Protein AF-A0A239LBQ3-F1 (afdb_monomer_lite)

Foldseek 3Di:
DDPPQDLVQVVVLVVVVVVQPPPSCVSQVHDPVQWDWDDQVVLVVDPVSVVQQWRTKIKHAQDDGSRAFGIWMWTAGPLRKIKIKGKHQALPLVVVLVVQVSCCVVFNNFDDDPVAADEVVPSVVSNCQSVVHDDPPHHWHKGKGDDLVNQKIWMWTADPVVGRMTMIMIMGRPDRPPPPPDPDDCCVLWPDDPQVQLVDDFPDKDFDDDPNHTQKIWTKGAAPAARVNHHGIDIDIGRDDDSDDDPPPPDDDD

pLDDT: mean 79.52, std 14.88, range [26.06, 95.81]

Radius of gyration: 24.07 Å; chains: 1; bounding box: 69×42×54 Å

Structure (mmCIF, N/CA/C/O backbone):
data_AF-A0A239LBQ3-F1
#
_entry.id   AF-A0A239LBQ3-F1
#
loop_
_atom_site.group_PDB
_atom_site.id
_atom_site.type_symbol
_atom_site.label_atom_id
_atom_site.label_alt_id
_atom_site.label_comp_id
_atom_site.label_asym_id
_atom_site.label_entity_id
_atom_site.label_seq_id
_atom_site.pdbx_PDB_ins_code
_atom_site.Cartn_x
_atom_site.Cartn_y
_atom_site.Cartn_z
_atom_site.occupancy
_atom_site.B_iso_or_equiv
_atom_site.auth_seq_id
_atom_site.auth_comp_id
_atom_site.auth_asym_id
_atom_site.auth_atom_id
_atom_site.pdbx_PDB_model_num
ATOM 1 N N . MET A 1 1 ? -31.100 -5.087 16.509 1.00 29.98 1 MET A N 1
ATOM 2 C CA . MET A 1 1 ? -30.833 -3.674 16.171 1.00 29.98 1 MET A CA 1
ATOM 3 C C . MET A 1 1 ? -29.357 -3.562 15.831 1.00 29.98 1 MET A C 1
ATOM 5 O O . MET A 1 1 ? -28.537 -3.618 16.734 1.00 29.98 1 MET A O 1
ATOM 9 N N . LEU A 1 2 ? -29.013 -3.540 14.543 1.00 28.17 2 LEU A N 1
ATOM 10 C CA . LEU A 1 2 ? -27.635 -3.355 14.084 1.00 28.17 2 LEU A CA 1
ATOM 11 C C . LEU A 1 2 ? -27.451 -1.859 13.848 1.00 28.17 2 LEU A C 1
ATOM 13 O O . LEU A 1 2 ? -28.105 -1.293 12.975 1.00 28.17 2 LEU A O 1
ATOM 17 N N . SER A 1 3 ? -26.635 -1.212 14.677 1.00 27.03 3 SER A N 1
ATOM 18 C CA . SER A 1 3 ? -26.260 0.182 14.473 1.00 27.03 3 SER A CA 1
ATOM 19 C C . SER A 1 3 ? -25.558 0.302 13.121 1.00 27.03 3 SER A C 1
ATOM 21 O O . SER A 1 3 ? -24.569 -0.374 12.839 1.00 27.03 3 SER A O 1
ATOM 23 N N . SER A 1 4 ? -26.097 1.147 12.247 1.00 30.47 4 SER A N 1
ATOM 24 C CA . SER A 1 4 ? -25.445 1.531 11.004 1.00 30.47 4 SER A CA 1
ATOM 25 C C . SER A 1 4 ? -24.186 2.325 11.350 1.00 30.47 4 SER A C 1
ATOM 27 O O . SER A 1 4 ? -24.247 3.536 11.560 1.00 30.47 4 SER A O 1
ATOM 29 N N . ILE A 1 5 ? -23.044 1.646 11.458 1.00 39.47 5 ILE A N 1
ATOM 30 C CA . ILE A 1 5 ? -21.743 2.311 11.542 1.00 39.47 5 ILE A CA 1
ATOM 31 C C . ILE A 1 5 ? -21.584 3.100 10.238 1.00 39.47 5 ILE A C 1
ATOM 33 O O . ILE A 1 5 ? -21.514 2.519 9.153 1.00 39.47 5 ILE A O 1
ATOM 37 N N . SER A 1 6 ? -21.630 4.429 10.344 1.00 44.84 6 SER A N 1
ATOM 38 C CA . SER A 1 6 ? -21.530 5.338 9.207 1.00 44.84 6 SER A CA 1
ATOM 39 C C . SER A 1 6 ? -20.128 5.245 8.614 1.00 44.84 6 SER A C 1
ATOM 41 O O . SER A 1 6 ? -19.164 5.715 9.203 1.00 44.84 6 SER A O 1
ATOM 43 N N . THR A 1 7 ? -20.002 4.640 7.437 1.00 52.50 7 THR A N 1
ATOM 44 C CA . THR A 1 7 ? -18.769 4.651 6.632 1.00 52.50 7 THR A CA 1
ATOM 45 C C . THR A 1 7 ? -18.559 5.983 5.910 1.00 52.50 7 THR A C 1
ATOM 47 O O . THR A 1 7 ? -17.598 6.128 5.163 1.00 52.50 7 THR A O 1
ATOM 50 N N . ALA A 1 8 ? -19.453 6.961 6.097 1.00 57.94 8 ALA A N 1
ATOM 51 C CA . ALA A 1 8 ? -19.383 8.257 5.430 1.00 57.94 8 ALA A CA 1
ATOM 52 C C . ALA A 1 8 ? -18.010 8.946 5.554 1.00 57.94 8 ALA A C 1
ATOM 54 O O . ALA A 1 8 ? -17.524 9.418 4.531 1.00 57.94 8 ALA A O 1
ATOM 55 N N . PRO A 1 9 ? -17.315 8.945 6.712 1.00 67.50 9 PRO A N 1
ATOM 56 C CA . PRO A 1 9 ? -16.105 9.744 6.831 1.00 67.50 9 PRO A CA 1
ATOM 57 C C . PRO A 1 9 ? -14.874 9.151 6.126 1.00 67.50 9 PRO A C 1
ATOM 59 O O . PRO A 1 9 ? -13.998 9.927 5.755 1.00 67.50 9 PRO A O 1
ATOM 62 N N . ILE A 1 10 ? -14.793 7.830 5.864 1.00 70.75 10 ILE A N 1
ATOM 63 C CA . ILE A 1 10 ? -13.669 7.305 5.050 1.00 70.75 10 ILE A CA 1
ATOM 64 C C . ILE A 1 10 ? -13.867 7.686 3.589 1.00 70.75 10 ILE A C 1
ATOM 66 O O . ILE A 1 10 ? -12.910 8.009 2.896 1.00 70.75 10 ILE A O 1
ATOM 70 N N . PHE A 1 11 ? -15.116 7.697 3.130 1.00 72.31 11 PHE A N 1
ATOM 71 C CA . PHE A 1 11 ? -15.431 8.091 1.766 1.00 72.31 11 PHE A CA 1
ATOM 72 C C . PHE A 1 11 ? -15.287 9.594 1.570 1.00 72.31 11 PHE A C 1
ATOM 74 O O . PHE A 1 11 ? -14.724 9.995 0.566 1.00 72.31 11 PHE A O 1
ATOM 81 N N . THR A 1 12 ? -15.647 10.411 2.562 1.00 72.12 12 THR A N 1
ATOM 82 C CA . THR A 1 12 ? -15.320 11.842 2.549 1.00 72.12 12 THR A CA 1
ATOM 83 C C . THR A 1 12 ? -13.811 12.072 2.471 1.00 72.12 12 THR A C 1
ATOM 85 O O . THR A 1 12 ? -13.370 12.900 1.683 1.00 72.12 12 THR A O 1
ATOM 88 N N . LEU A 1 13 ? -13.003 11.315 3.225 1.00 74.00 13 LEU A N 1
ATOM 89 C CA . LEU A 1 13 ? -11.546 11.389 3.101 1.00 74.00 13 LEU A CA 1
ATOM 90 C C . LEU A 1 13 ? -11.094 11.020 1.681 1.00 74.00 13 LEU A C 1
ATOM 92 O O . LEU A 1 13 ? -10.342 11.766 1.067 1.00 74.00 13 LEU A O 1
ATOM 96 N N . ILE A 1 14 ? -11.567 9.891 1.152 1.00 75.62 14 ILE A N 1
ATOM 97 C CA . ILE A 1 14 ? -11.237 9.420 -0.199 1.00 75.62 14 ILE A CA 1
ATOM 98 C C . ILE A 1 14 ? -11.595 10.472 -1.255 1.00 75.62 14 ILE A C 1
ATOM 100 O O . ILE A 1 14 ? -10.759 10.784 -2.102 1.00 75.62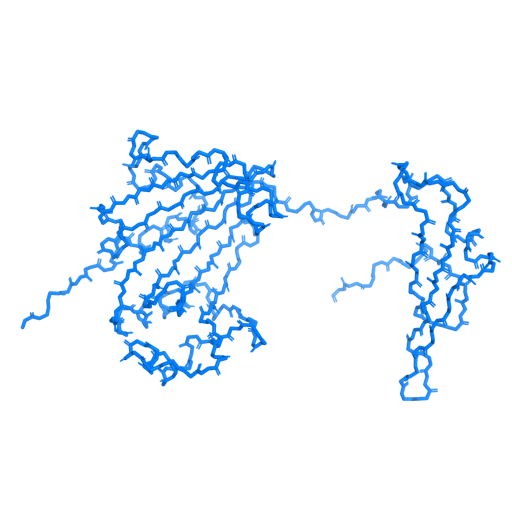 14 ILE A O 1
ATOM 104 N N . ASP A 1 15 ? -12.795 11.045 -1.169 1.00 75.88 15 ASP A N 1
ATOM 105 C CA . ASP A 1 15 ? -13.279 12.069 -2.088 1.00 75.88 15 ASP A CA 1
ATOM 106 C C . ASP A 1 15 ? -12.381 13.307 -2.032 1.00 75.88 15 ASP A C 1
ATOM 108 O O . ASP A 1 15 ? -11.993 13.823 -3.075 1.00 75.88 15 ASP A O 1
ATOM 112 N N . ILE A 1 16 ? -11.974 13.765 -0.845 1.00 69.19 16 ILE A N 1
ATOM 113 C CA . ILE A 1 16 ? -11.111 14.948 -0.726 1.00 69.19 16 ILE A CA 1
ATOM 114 C C . ILE A 1 16 ? -9.694 14.671 -1.256 1.00 69.19 16 ILE A C 1
ATOM 116 O O . ILE A 1 16 ? -9.133 15.500 -1.977 1.00 69.19 16 ILE A O 1
ATOM 120 N N . VAL A 1 17 ? -9.128 13.496 -0.969 1.00 74.81 17 VAL A N 1
ATOM 121 C CA . VAL A 1 17 ? -7.790 13.115 -1.456 1.00 74.81 17 VAL A CA 1
ATOM 122 C C . VAL A 1 17 ? -7.778 12.981 -2.980 1.00 74.81 17 VAL A C 1
ATOM 124 O O . VAL A 1 17 ? -6.837 13.436 -3.629 1.00 74.81 17 VAL A O 1
ATOM 127 N N . LYS A 1 18 ? -8.858 12.450 -3.568 1.00 74.38 18 LYS A N 1
ATOM 128 C CA . LYS A 1 18 ? -9.050 12.336 -5.024 1.00 74.38 18 LYS A CA 1
ATOM 129 C C . LYS A 1 18 ? -9.033 13.687 -5.752 1.00 74.38 18 LYS A C 1
ATOM 131 O O . LYS A 1 18 ? -8.797 13.704 -6.955 1.00 74.38 18 LYS A O 1
ATOM 136 N N . HIS A 1 19 ? -9.233 14.804 -5.050 1.00 75.50 19 HIS A N 1
ATOM 137 C CA . HIS A 1 19 ? -9.160 16.159 -5.614 1.00 75.50 19 HIS A CA 1
ATOM 138 C C . HIS A 1 19 ? -7.822 16.874 -5.345 1.00 75.50 19 HIS A C 1
ATOM 140 O O . HIS A 1 19 ? -7.710 18.076 -5.569 1.00 75.50 19 HIS A O 1
ATOM 146 N N . GLY A 1 20 ? -6.793 16.159 -4.883 1.00 68.50 20 GLY A N 1
ATOM 147 C CA . GLY A 1 20 ? -5.414 16.669 -4.839 1.00 68.50 20 GLY A CA 1
ATOM 148 C C . GLY A 1 20 ? -4.983 17.228 -3.503 1.00 68.50 20 GLY A C 1
ATOM 149 O O . GLY A 1 20 ? -3.844 17.666 -3.368 1.00 68.50 20 GLY A O 1
ATOM 150 N N . ASN A 1 21 ? -5.846 17.162 -2.491 1.00 75.06 21 ASN A N 1
ATOM 151 C CA . ASN A 1 21 ? -5.422 17.472 -1.141 1.00 75.06 21 ASN A CA 1
ATOM 152 C C . ASN A 1 21 ? -4.689 16.267 -0.537 1.00 75.06 21 ASN A C 1
ATOM 154 O O . ASN A 1 21 ? -5.299 15.296 -0.091 1.00 75.06 21 ASN A O 1
ATOM 158 N N . THR A 1 22 ? -3.361 16.335 -0.547 1.00 79.56 22 THR A N 1
ATOM 159 C CA . THR A 1 22 ? -2.481 15.276 -0.041 1.00 79.56 22 THR A CA 1
ATOM 160 C C . THR A 1 22 ? -2.137 15.423 1.443 1.00 79.56 22 THR A C 1
ATOM 162 O O . THR A 1 22 ? -1.384 14.605 1.974 1.00 79.56 22 THR A O 1
ATOM 165 N N . ASP A 1 23 ? -2.648 16.451 2.128 1.00 83.38 23 ASP A N 1
ATOM 166 C CA . ASP A 1 23 ? -2.388 16.675 3.551 1.00 83.38 23 ASP A CA 1
ATOM 167 C C . ASP A 1 23 ? -3.380 15.893 4.427 1.00 83.38 23 ASP A C 1
ATOM 169 O O . ASP A 1 23 ? -4.319 16.426 5.024 1.00 83.38 23 ASP A O 1
ATOM 173 N N . ILE A 1 24 ? -3.167 14.576 4.475 1.00 86.19 24 ILE A N 1
ATOM 174 C CA . ILE A 1 24 ? -4.060 13.621 5.144 1.00 86.19 24 ILE A CA 1
ATOM 175 C C . ILE A 1 24 ? -4.249 13.941 6.634 1.00 86.19 24 ILE A C 1
ATOM 177 O O . ILE A 1 24 ? -5.343 13.746 7.159 1.00 86.19 24 ILE A O 1
ATOM 181 N N . LEU A 1 25 ? -3.216 14.434 7.325 1.00 86.50 25 LEU A N 1
ATOM 182 C CA . LEU A 1 25 ? -3.315 14.742 8.757 1.00 86.50 25 LEU A CA 1
ATOM 183 C C . LEU A 1 25 ? -4.254 15.924 9.004 1.00 86.50 25 LEU A C 1
ATOM 185 O O . LEU A 1 25 ? -5.144 15.823 9.849 1.00 86.50 25 LEU A O 1
ATOM 189 N N . THR A 1 26 ? -4.121 16.987 8.209 1.00 84.19 26 THR A N 1
ATOM 190 C CA . THR A 1 26 ? -5.001 18.159 8.279 1.00 84.19 26 THR A CA 1
ATOM 191 C C . THR A 1 26 ? -6.447 17.788 7.950 1.00 84.19 26 THR A C 1
ATOM 193 O O . THR A 1 26 ? -7.362 18.197 8.663 1.00 84.19 26 THR A O 1
ATOM 196 N N . LEU A 1 27 ? -6.673 16.939 6.940 1.00 82.81 27 LEU A N 1
ATOM 197 C CA . LEU A 1 27 ? -8.017 16.451 6.590 1.00 82.81 27 LEU A CA 1
ATOM 198 C C . LEU A 1 27 ? -8.689 15.656 7.710 1.00 82.81 27 LEU A C 1
ATOM 200 O O . LEU A 1 27 ? -9.911 15.678 7.850 1.00 82.81 27 LEU A O 1
ATOM 204 N N . LEU A 1 28 ? -7.893 14.950 8.506 1.00 82.56 28 LEU A N 1
ATOM 205 C CA . LEU A 1 28 ? -8.366 14.183 9.653 1.00 82.56 28 LEU A CA 1
ATOM 206 C C . LEU A 1 28 ? -8.391 15.001 10.950 1.00 82.56 28 LEU A C 1
ATOM 208 O O . LEU A 1 28 ? -8.764 14.455 11.990 1.00 82.56 28 LEU A O 1
ATOM 212 N N . ASN A 1 29 ? -8.015 16.284 10.892 1.00 83.75 29 ASN A N 1
ATOM 213 C CA . ASN A 1 29 ? -7.838 17.159 12.047 1.00 83.75 29 ASN A CA 1
ATOM 214 C C . ASN A 1 29 ? -6.934 16.522 13.121 1.00 83.75 29 ASN A C 1
ATOM 216 O O . ASN A 1 29 ? -7.279 16.482 14.304 1.00 83.75 29 ASN A O 1
ATOM 220 N N . LEU A 1 30 ? -5.808 15.955 12.682 1.00 84.81 30 LEU A N 1
ATOM 221 C CA . LEU A 1 30 ? -4.803 15.334 13.540 1.00 84.81 30 LEU A CA 1
ATOM 222 C C . LEU A 1 30 ? -3.570 16.218 13.629 1.00 84.81 30 LEU A C 1
ATOM 224 O O . LEU A 1 30 ? -3.127 16.779 12.628 1.00 84.81 30 LEU A O 1
ATOM 228 N N . SER A 1 31 ? -2.987 16.286 14.821 1.00 86.56 31 SER A N 1
ATOM 229 C CA . SER A 1 31 ? -1.713 16.963 15.045 1.00 86.56 31 SER A CA 1
ATOM 230 C C . SER A 1 31 ? -0.600 15.961 15.340 1.00 86.56 31 SER A C 1
ATOM 232 O O . SER A 1 31 ? -0.846 14.800 15.654 1.00 86.56 31 SER A O 1
ATOM 234 N N . GLU A 1 32 ? 0.652 16.411 15.286 1.00 85.44 32 GLU A N 1
ATOM 235 C CA . GLU A 1 32 ? 1.816 15.576 15.621 1.00 85.44 32 GLU A CA 1
ATOM 236 C C . GLU A 1 32 ? 1.742 14.996 17.045 1.00 85.44 32 GLU A C 1
ATOM 238 O O . GLU A 1 32 ? 2.175 13.876 17.291 1.00 85.44 32 GLU A O 1
ATOM 243 N N . THR A 1 33 ? 1.106 15.708 17.980 1.00 88.75 33 THR A N 1
ATOM 244 C CA . THR A 1 33 ? 0.950 15.257 19.372 1.00 88.75 33 THR A CA 1
ATOM 245 C C . THR A 1 33 ? -0.049 14.110 19.543 1.00 88.75 33 THR A C 1
ATOM 247 O O . THR A 1 33 ? -0.140 13.542 20.628 1.00 88.75 33 THR A O 1
ATOM 250 N N . ASP A 1 34 ? -0.826 13.771 18.510 1.00 88.06 34 ASP A N 1
ATOM 251 C CA . ASP A 1 34 ? -1.734 12.619 18.536 1.00 88.06 34 ASP A CA 1
ATOM 252 C C . ASP A 1 34 ? -1.014 11.269 18.382 1.00 88.06 34 ASP A C 1
ATOM 254 O O . ASP A 1 34 ? -1.666 10.228 18.516 1.00 88.06 34 ASP A O 1
ATOM 258 N N . PHE A 1 35 ? 0.285 11.275 18.068 1.00 93.88 35 PHE A N 1
ATOM 259 C CA . PHE A 1 35 ? 1.030 10.090 17.660 1.00 93.88 35 PHE A CA 1
ATOM 260 C C . PHE A 1 35 ? 2.097 9.675 18.667 1.00 93.88 35 PHE A C 1
ATOM 262 O O . PHE A 1 35 ? 2.783 10.491 19.280 1.00 93.88 35 PHE A O 1
ATOM 269 N N . PHE A 1 36 ? 2.280 8.365 18.759 1.00 94.25 36 PHE A N 1
ATOM 270 C CA . PHE A 1 36 ? 3.464 7.741 19.316 1.00 94.25 36 PHE A CA 1
ATOM 271 C C . PHE A 1 36 ? 4.512 7.610 18.214 1.00 94.25 36 PHE A C 1
ATOM 273 O O . PHE A 1 36 ? 4.210 7.167 17.105 1.00 94.25 36 PHE A O 1
ATOM 280 N N . HIS A 1 37 ? 5.745 7.999 18.516 1.00 94.50 37 HIS A N 1
ATOM 281 C CA . HIS A 1 37 ? 6.873 7.778 17.622 1.00 94.50 37 HIS A CA 1
ATOM 282 C C . HIS A 1 37 ? 7.475 6.409 17.907 1.00 94.50 37 HIS A C 1
ATOM 284 O O . HIS A 1 37 ? 7.852 6.130 19.045 1.00 94.50 37 HIS A O 1
ATOM 290 N N . VAL A 1 38 ? 7.567 5.578 16.872 1.00 92.69 38 VAL A N 1
ATOM 291 C CA . VAL A 1 38 ? 8.254 4.290 16.967 1.00 92.69 38 VAL A CA 1
ATOM 292 C C . VAL A 1 38 ? 9.760 4.565 17.059 1.00 92.69 38 VAL A C 1
ATOM 294 O O . VAL A 1 38 ? 10.275 5.321 16.225 1.00 92.69 38 VAL A O 1
ATOM 297 N N . PRO A 1 39 ? 10.470 4.004 18.056 1.00 89.06 39 PRO A N 1
ATOM 298 C CA . PRO A 1 39 ? 11.918 4.140 18.166 1.00 89.06 39 PRO A CA 1
ATOM 299 C C . PRO A 1 39 ? 12.625 3.663 16.898 1.00 89.06 39 PRO A C 1
ATOM 301 O O . PRO A 1 39 ? 12.222 2.677 16.279 1.00 89.06 39 PRO A O 1
ATOM 304 N N . PHE A 1 40 ? 13.703 4.344 16.511 1.00 84.69 40 PHE A N 1
ATOM 305 C CA . PHE A 1 40 ? 14.424 4.014 15.281 1.00 84.69 40 PHE A CA 1
ATOM 306 C C . PHE A 1 40 ? 14.975 2.580 15.309 1.00 84.69 40 PHE A C 1
ATOM 308 O O . PHE A 1 40 ? 14.964 1.883 14.299 1.00 84.69 40 PHE A O 1
ATOM 315 N N . GLU A 1 41 ? 15.373 2.100 16.483 1.00 85.06 41 GLU A N 1
ATOM 316 C CA . GLU A 1 41 ? 15.853 0.740 16.710 1.00 85.06 41 GLU A CA 1
ATOM 317 C C . GLU A 1 41 ? 14.793 -0.318 16.370 1.00 85.06 41 GLU A C 1
ATOM 319 O O . GLU A 1 41 ? 15.128 -1.379 15.846 1.00 85.06 41 GLU A O 1
ATOM 324 N N . GLU A 1 42 ? 13.511 -0.036 16.617 1.00 85.19 42 GLU A N 1
ATOM 325 C CA . GLU A 1 42 ? 12.417 -0.939 16.244 1.00 85.19 42 GLU A CA 1
ATOM 326 C C . GLU A 1 42 ? 12.200 -0.972 14.727 1.00 85.19 42 GLU A C 1
ATOM 328 O O . GLU A 1 42 ? 11.930 -2.037 14.172 1.00 85.19 42 GLU A O 1
ATOM 333 N N . ILE A 1 43 ? 12.402 0.158 14.040 1.00 85.56 43 ILE A N 1
ATOM 334 C CA . ILE A 1 43 ? 12.355 0.230 12.571 1.00 85.56 43 ILE A CA 1
ATOM 335 C C . ILE A 1 43 ? 13.467 -0.639 11.968 1.00 85.56 43 ILE A C 1
ATOM 337 O O . ILE A 1 43 ? 13.212 -1.405 11.038 1.00 85.56 43 ILE A O 1
ATOM 341 N N . LEU A 1 44 ? 14.678 -0.589 12.535 1.00 80.56 44 LEU A N 1
ATOM 342 C CA . LEU A 1 44 ? 15.819 -1.395 12.081 1.00 80.56 44 LEU A CA 1
ATOM 343 C C . LEU A 1 44 ? 15.592 -2.910 12.212 1.00 80.56 44 LEU A C 1
ATOM 345 O O . LEU A 1 44 ? 16.197 -3.685 11.471 1.00 80.56 44 LEU A O 1
ATOM 349 N N . ASN A 1 45 ? 14.701 -3.341 13.110 1.00 85.94 45 ASN A N 1
ATOM 350 C CA . ASN A 1 45 ? 14.352 -4.754 13.278 1.00 85.94 45 ASN A CA 1
ATOM 351 C C . ASN A 1 45 ? 13.396 -5.277 12.188 1.00 85.94 45 ASN A C 1
ATOM 353 O O . ASN A 1 45 ? 13.205 -6.488 12.064 1.00 85.94 45 ASN A O 1
ATOM 357 N N . SER A 1 46 ? 12.804 -4.393 11.380 1.00 84.69 46 SER A N 1
ATOM 358 C CA . SER A 1 46 ? 11.936 -4.750 10.257 1.00 84.69 46 SER A CA 1
ATOM 359 C C . SER A 1 46 ? 12.734 -4.734 8.952 1.00 84.69 46 SER A C 1
ATOM 361 O O . SER A 1 46 ? 12.909 -3.695 8.317 1.00 84.69 46 SER A O 1
ATOM 363 N N . SER A 1 47 ? 13.198 -5.909 8.510 1.00 80.00 47 SER A N 1
ATOM 364 C CA . SER A 1 47 ? 13.968 -6.047 7.260 1.00 80.00 47 SER A CA 1
ATOM 365 C C . SER A 1 47 ? 13.236 -5.470 6.045 1.00 80.00 47 SER A C 1
ATOM 367 O O . SER A 1 47 ? 13.862 -4.866 5.175 1.00 80.00 47 SER A O 1
ATOM 369 N N . ASN A 1 48 ? 11.905 -5.596 6.016 1.00 83.31 48 ASN A N 1
ATOM 370 C CA . ASN A 1 48 ? 11.067 -4.977 4.998 1.00 83.31 48 ASN A CA 1
ATOM 371 C C . ASN A 1 48 ? 11.152 -3.449 5.065 1.00 83.31 48 ASN A C 1
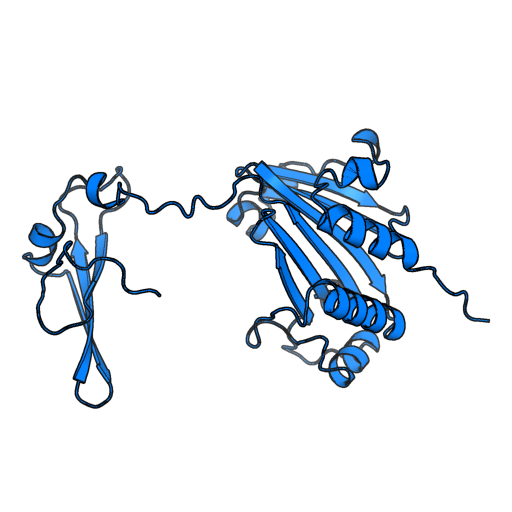ATOM 373 O O . ASN A 1 48 ? 11.469 -2.828 4.055 1.00 83.31 48 ASN A O 1
ATOM 377 N N . ASP A 1 49 ? 10.909 -2.839 6.227 1.00 86.44 49 ASP A N 1
ATOM 378 C CA . ASP A 1 49 ? 10.904 -1.376 6.356 1.00 86.44 49 ASP A CA 1
ATOM 379 C C . ASP A 1 49 ? 12.271 -0.766 6.029 1.00 86.44 49 ASP A C 1
ATOM 381 O O . ASP A 1 49 ? 12.335 0.216 5.288 1.00 86.44 49 ASP A O 1
ATOM 385 N N . VAL A 1 50 ? 13.359 -1.411 6.463 1.00 80.62 50 VAL A N 1
ATOM 386 C CA . VAL A 1 50 ? 14.728 -1.028 6.087 1.00 80.62 50 VAL A CA 1
ATOM 387 C C . VAL A 1 50 ? 14.926 -1.118 4.574 1.00 80.62 50 VAL A C 1
ATOM 389 O O . VAL A 1 50 ? 15.387 -0.161 3.956 1.00 80.62 50 VAL A O 1
ATOM 392 N N . SER A 1 51 ? 14.538 -2.234 3.947 1.00 81.19 51 SER A N 1
ATOM 393 C CA . SE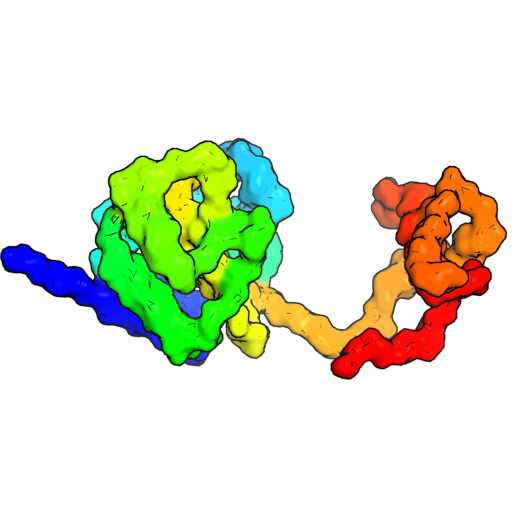R A 1 51 ? 14.703 -2.421 2.496 1.00 81.19 51 SER A CA 1
ATOM 394 C C . SER A 1 51 ? 13.901 -1.421 1.658 1.00 81.19 51 SER A C 1
ATOM 396 O O . SER A 1 51 ? 14.301 -1.092 0.542 1.00 81.19 51 SER A O 1
ATOM 398 N N . PHE A 1 52 ? 12.787 -0.917 2.196 1.00 84.06 52 PHE A N 1
ATOM 399 C CA . PHE A 1 52 ? 11.964 0.095 1.544 1.00 84.06 52 PHE A CA 1
ATOM 400 C C . PHE A 1 52 ? 12.397 1.532 1.865 1.00 84.06 52 PHE A C 1
ATOM 402 O O . PHE A 1 52 ? 11.812 2.453 1.299 1.00 84.06 52 PHE A O 1
ATOM 409 N N . GLY A 1 53 ? 13.413 1.740 2.713 1.00 85.94 53 GLY A N 1
ATOM 410 C CA . GLY A 1 53 ? 13.922 3.069 3.070 1.00 85.94 53 GLY A CA 1
ATOM 411 C C . GLY A 1 53 ? 12.990 3.852 3.996 1.00 85.94 53 GLY A C 1
ATOM 412 O O . GLY A 1 53 ? 12.864 5.069 3.859 1.00 85.94 53 GLY A O 1
ATOM 413 N N . VAL A 1 54 ? 12.275 3.160 4.890 1.00 90.12 54 VAL A N 1
ATOM 414 C CA . VAL A 1 54 ? 11.466 3.799 5.937 1.00 90.12 54 VAL A CA 1
ATOM 415 C C . VAL A 1 54 ? 12.399 4.379 6.998 1.00 90.12 54 VAL A C 1
ATOM 417 O O . VAL A 1 54 ? 13.193 3.652 7.588 1.00 90.12 54 VAL A O 1
ATOM 420 N N . ASN A 1 55 ? 12.268 5.674 7.280 1.00 90.12 55 ASN A N 1
ATOM 421 C CA . ASN A 1 55 ? 13.112 6.380 8.252 1.00 90.12 55 ASN A CA 1
ATOM 422 C C . ASN A 1 55 ? 12.348 6.893 9.481 1.00 90.12 55 ASN A C 1
ATOM 424 O O . ASN A 1 55 ? 12.956 7.211 10.502 1.00 90.12 55 ASN A O 1
ATOM 428 N N . GLN A 1 56 ? 11.016 6.951 9.416 1.00 94.25 56 GLN A N 1
ATOM 429 C CA . GLN A 1 56 ? 10.173 7.350 10.536 1.00 94.25 56 GLN A CA 1
ATOM 430 C C . GLN A 1 56 ? 8.838 6.610 10.479 1.00 94.25 56 GLN A C 1
ATOM 432 O O . GLN A 1 56 ? 8.171 6.597 9.443 1.00 94.25 56 GLN A O 1
ATOM 437 N N . ILE A 1 57 ? 8.410 6.059 11.615 1.00 95.06 57 ILE A N 1
ATOM 438 C CA . ILE A 1 57 ? 7.073 5.487 11.793 1.00 95.06 57 ILE A CA 1
ATOM 439 C C . ILE A 1 57 ? 6.389 6.192 12.965 1.00 95.06 57 ILE A C 1
ATOM 441 O O . ILE A 1 57 ? 6.983 6.420 14.021 1.00 95.06 57 ILE A O 1
ATOM 445 N N . ARG A 1 58 ? 5.132 6.575 12.752 1.00 95.25 58 ARG A N 1
ATOM 446 C CA . ARG A 1 58 ? 4.267 7.201 13.750 1.00 95.25 58 ARG A CA 1
ATOM 447 C C . ARG A 1 58 ? 2.970 6.430 13.847 1.00 95.25 58 ARG A C 1
ATOM 449 O O . ARG A 1 58 ? 2.372 6.128 12.820 1.00 95.25 58 ARG A O 1
ATOM 456 N N . GLU A 1 59 ? 2.510 6.167 15.057 1.00 95.38 59 GLU A N 1
ATOM 457 C CA . GLU A 1 59 ? 1.348 5.318 15.294 1.00 95.38 59 GLU A CA 1
ATOM 458 C C . GLU A 1 59 ? 0.357 5.979 16.241 1.00 95.38 59 GLU A C 1
ATOM 460 O O . GLU A 1 59 ? 0.720 6.675 17.187 1.00 95.38 59 GLU A O 1
ATOM 465 N N . ARG A 1 60 ? -0.927 5.750 15.994 1.00 92.25 60 ARG A N 1
ATOM 466 C CA . ARG A 1 60 ? -2.019 6.212 16.843 1.00 92.25 60 ARG A CA 1
ATOM 467 C C . ARG A 1 60 ? -3.018 5.088 17.036 1.00 92.25 60 ARG A C 1
ATOM 469 O O . ARG A 1 60 ? -3.545 4.539 16.071 1.00 92.25 60 ARG A O 1
ATOM 476 N N . TYR A 1 61 ? -3.326 4.808 18.294 1.00 90.62 61 TYR A N 1
ATOM 477 C CA . TYR A 1 61 ? -4.171 3.693 18.707 1.00 90.62 61 TYR A CA 1
ATOM 478 C C . TYR A 1 61 ? -5.478 4.159 19.351 1.00 90.62 61 TYR A C 1
ATOM 480 O O . TYR A 1 61 ? -5.574 5.266 19.881 1.00 90.62 61 TYR A O 1
ATOM 488 N N . ASN A 1 62 ? -6.469 3.265 19.369 1.00 79.88 62 ASN A N 1
ATOM 489 C CA . ASN A 1 62 ? -7.674 3.310 20.208 1.00 79.88 62 ASN A CA 1
ATOM 490 C C . ASN A 1 62 ? -8.559 4.560 20.053 1.00 79.88 62 ASN A C 1
ATOM 492 O O . ASN A 1 62 ? -9.427 4.815 20.889 1.00 79.88 62 ASN A O 1
ATOM 496 N N . LYS A 1 63 ? -8.393 5.316 18.965 1.00 77.88 63 LYS A N 1
ATOM 497 C CA . LYS A 1 63 ? -9.276 6.420 18.579 1.00 77.88 63 LYS A CA 1
ATOM 498 C C . LYS A 1 63 ? -9.825 6.152 17.179 1.00 77.88 63 LYS A C 1
ATOM 500 O O . LYS A 1 63 ? -9.033 6.099 16.240 1.00 77.88 63 LYS A O 1
ATOM 505 N N . PRO A 1 64 ? -11.150 5.983 17.023 1.00 78.00 64 PRO A N 1
ATOM 506 C CA . PRO A 1 64 ? -11.747 5.731 15.722 1.00 78.00 64 PRO A CA 1
ATOM 507 C C . PRO A 1 64 ? -11.448 6.860 14.732 1.00 78.00 64 PRO A C 1
ATOM 509 O O . PRO A 1 64 ? -11.802 8.015 14.958 1.00 78.00 64 PRO A O 1
ATOM 512 N N . ILE A 1 65 ? -10.837 6.506 13.610 1.00 77.69 65 ILE A N 1
ATOM 513 C CA . ILE A 1 65 ? -10.690 7.325 12.418 1.00 77.69 65 ILE A CA 1
ATOM 514 C C . ILE A 1 65 ? -11.666 6.800 11.384 1.00 77.69 65 ILE A C 1
ATOM 516 O O . ILE A 1 65 ? -11.777 5.593 11.145 1.00 77.69 65 ILE A O 1
ATOM 520 N N . ALA A 1 66 ? -12.400 7.733 10.782 1.00 72.81 66 ALA A N 1
ATOM 521 C CA . ALA A 1 66 ? -13.381 7.420 9.762 1.00 72.81 66 ALA A CA 1
ATOM 522 C C . ALA A 1 66 ? -14.385 6.324 10.186 1.00 72.81 66 ALA A C 1
ATOM 524 O O . ALA A 1 66 ? -14.802 5.486 9.388 1.00 72.81 66 ALA A O 1
ATOM 525 N N . CYS A 1 67 ? -14.744 6.343 11.476 1.00 69.75 67 CYS A N 1
ATOM 526 C CA . CYS A 1 67 ? -15.674 5.449 12.172 1.00 69.75 67 CYS A CA 1
ATOM 527 C C . CYS A 1 67 ? -15.303 3.958 12.241 1.00 69.75 67 CYS A C 1
ATOM 529 O O . CYS A 1 67 ? -15.894 3.260 13.062 1.00 69.75 67 CYS A O 1
ATOM 531 N N . ILE A 1 68 ? -14.357 3.464 11.437 1.00 81.31 68 ILE A N 1
ATOM 532 C CA . ILE A 1 68 ? -14.053 2.025 11.350 1.00 81.31 68 ILE A CA 1
ATOM 533 C C . ILE A 1 68 ? -12.616 1.666 11.725 1.00 81.31 68 ILE A C 1
ATOM 535 O O . ILE A 1 68 ? -12.384 0.552 12.183 1.00 81.31 68 ILE A O 1
ATOM 539 N N . PHE A 1 69 ? -11.662 2.583 11.567 1.00 88.75 69 PHE A N 1
ATOM 540 C CA . PHE A 1 69 ? -10.247 2.307 11.809 1.00 88.75 69 PHE A CA 1
ATOM 541 C C . PHE A 1 69 ? -9.856 2.749 13.206 1.00 88.75 69 PHE A C 1
ATOM 543 O O . PHE A 1 69 ? -10.050 3.900 13.565 1.00 88.75 69 PHE A O 1
ATOM 550 N N . ASN A 1 70 ? -9.314 1.848 14.011 1.00 88.88 70 ASN A N 1
ATOM 551 C CA . ASN A 1 70 ? -8.906 2.133 15.386 1.00 88.88 70 ASN A CA 1
ATOM 552 C C . ASN A 1 70 ? -7.385 2.193 15.554 1.00 88.88 70 ASN A C 1
ATOM 554 O O . ASN A 1 70 ? -6.908 2.504 16.644 1.00 88.88 70 ASN A O 1
ATOM 558 N N . HIS A 1 71 ? -6.642 1.910 14.489 1.00 92.56 71 HIS A N 1
ATOM 559 C CA . HIS A 1 71 ? -5.201 2.041 14.435 1.00 92.56 71 HIS A CA 1
ATOM 560 C C . HIS A 1 71 ? -4.818 2.801 13.162 1.00 92.56 71 HIS A C 1
ATOM 562 O O . HIS A 1 71 ? -5.343 2.538 12.079 1.00 92.56 71 HIS A O 1
ATOM 568 N N . PHE A 1 72 ? -3.942 3.788 13.308 1.00 93.31 72 PHE A N 1
ATOM 569 C CA . PHE A 1 72 ? -3.461 4.620 12.219 1.00 93.31 72 PHE A CA 1
ATOM 570 C C . PHE A 1 72 ? -1.945 4.726 12.268 1.00 93.31 72 PHE A C 1
ATOM 572 O O . PHE A 1 72 ? -1.398 5.086 13.307 1.00 93.31 72 PHE A O 1
ATOM 579 N N . VAL A 1 73 ? -1.288 4.420 11.153 1.00 94.75 73 VAL A N 1
ATOM 580 C CA . VAL A 1 73 ? 0.173 4.447 11.034 1.00 94.75 73 VAL A CA 1
ATOM 581 C C . VAL A 1 73 ? 0.571 5.386 9.910 1.00 94.75 73 VAL A C 1
ATOM 583 O O . VAL A 1 73 ? -0.012 5.349 8.829 1.00 94.75 73 VAL A O 1
ATOM 586 N N . VAL A 1 74 ? 1.589 6.202 10.150 1.00 95.19 74 VAL A N 1
ATOM 587 C CA . VAL A 1 74 ? 2.225 7.043 9.141 1.00 95.19 74 VAL A CA 1
ATOM 588 C C . VAL A 1 74 ? 3.675 6.611 9.004 1.00 95.19 74 VAL A C 1
ATOM 590 O O . VAL A 1 74 ? 4.432 6.682 9.971 1.00 95.19 74 VAL A O 1
ATOM 593 N N . LYS A 1 75 ? 4.064 6.187 7.804 1.00 95.81 75 LYS A N 1
ATOM 594 C CA . LYS A 1 75 ? 5.453 5.875 7.458 1.00 95.81 75 LYS A CA 1
ATOM 595 C C . LYS A 1 75 ? 6.026 6.974 6.570 1.00 95.81 75 LYS A C 1
ATOM 597 O O . LYS A 1 75 ? 5.372 7.387 5.610 1.00 95.81 75 LYS A O 1
ATOM 602 N N . HIS A 1 76 ? 7.234 7.425 6.890 1.00 93.94 76 HIS A N 1
ATOM 603 C CA . HIS A 1 76 ? 8.018 8.357 6.078 1.00 93.94 76 HIS A CA 1
ATOM 604 C C . HIS A 1 76 ? 9.209 7.627 5.495 1.00 93.94 76 HIS A C 1
ATOM 606 O O . HIS A 1 76 ? 9.808 6.767 6.145 1.00 93.94 76 HIS A O 1
ATOM 612 N N . TYR A 1 77 ? 9.519 7.992 4.261 1.00 92.00 77 TYR A N 1
ATOM 613 C CA . TYR A 1 77 ? 10.553 7.364 3.464 1.00 92.00 77 TYR A CA 1
ATOM 614 C C . TYR A 1 77 ? 11.654 8.371 3.149 1.00 92.00 77 TYR A C 1
ATOM 616 O O . TYR A 1 77 ? 11.393 9.572 3.041 1.00 92.00 77 TYR A O 1
ATOM 624 N N . ASP A 1 78 ? 12.869 7.887 2.904 1.00 86.38 78 ASP A N 1
ATOM 625 C CA . ASP A 1 78 ? 13.996 8.723 2.456 1.00 86.38 78 ASP A CA 1
ATOM 626 C C . ASP A 1 78 ? 13.716 9.440 1.123 1.00 86.38 78 ASP A C 1
ATOM 628 O O . ASP A 1 78 ? 14.289 10.486 0.816 1.00 86.38 78 ASP A O 1
ATOM 632 N N . SER A 1 79 ? 12.785 8.909 0.323 1.00 83.81 79 SER A N 1
ATOM 633 C CA . SER A 1 79 ? 12.301 9.542 -0.908 1.00 83.81 79 SER A CA 1
ATOM 634 C C . SER A 1 79 ? 11.443 10.794 -0.671 1.00 83.81 79 SER A C 1
ATOM 636 O O . SER A 1 79 ? 11.127 11.487 -1.643 1.00 83.81 79 SER A O 1
ATOM 638 N N . ASN A 1 80 ? 11.108 11.103 0.589 1.00 86.00 80 ASN A N 1
ATOM 639 C CA . ASN A 1 80 ? 10.052 12.017 1.041 1.00 86.00 80 ASN A CA 1
ATOM 640 C C . ASN A 1 80 ? 8.623 11.536 0.743 1.00 86.00 80 ASN A C 1
ATOM 642 O O . ASN A 1 80 ? 7.670 12.295 0.938 1.00 86.00 80 ASN A O 1
ATOM 646 N N . ASP A 1 81 ? 8.447 10.290 0.295 1.00 90.88 81 ASP A N 1
ATOM 647 C CA . ASP A 1 81 ? 7.115 9.698 0.188 1.00 90.88 81 ASP A CA 1
ATOM 648 C C . ASP A 1 81 ? 6.516 9.483 1.580 1.00 90.88 81 ASP A C 1
ATOM 650 O O . ASP A 1 81 ? 7.225 9.331 2.582 1.00 90.88 81 ASP A O 1
ATOM 654 N N . LYS A 1 82 ? 5.184 9.448 1.631 1.00 92.88 82 LYS A N 1
ATOM 655 C CA . LYS A 1 82 ? 4.436 9.165 2.856 1.00 92.88 82 LYS A CA 1
ATOM 656 C C . LYS A 1 82 ? 3.411 8.081 2.604 1.00 92.88 82 LYS A C 1
ATOM 658 O O . LYS A 1 82 ? 2.674 8.143 1.621 1.00 92.88 82 LYS A O 1
ATOM 663 N N . GLU A 1 83 ? 3.325 7.126 3.519 1.00 95.25 83 GLU A N 1
ATOM 664 C CA . GLU A 1 83 ? 2.262 6.125 3.532 1.00 95.25 83 GLU A CA 1
ATOM 665 C C . GLU A 1 83 ? 1.418 6.259 4.794 1.00 95.25 83 GLU A C 1
ATOM 667 O O . GLU A 1 83 ? 1.933 6.285 5.910 1.00 95.25 83 GLU A O 1
ATOM 672 N N . TYR A 1 84 ? 0.106 6.323 4.601 1.00 94.38 84 TYR A N 1
ATOM 673 C CA . TYR A 1 84 ? -0.899 6.432 5.645 1.00 94.38 84 TYR A CA 1
ATOM 674 C C . TYR A 1 84 ? -1.701 5.137 5.677 1.00 94.38 84 TYR A C 1
ATOM 676 O O . TYR A 1 84 ? -2.446 4.851 4.741 1.00 94.38 84 TYR A O 1
ATOM 684 N N . TYR A 1 85 ? -1.554 4.357 6.740 1.00 94.12 85 TYR A N 1
ATOM 685 C CA . TYR A 1 85 ? -2.248 3.092 6.941 1.00 94.12 85 TYR A CA 1
ATOM 686 C C . TYR A 1 85 ? -3.382 3.264 7.942 1.00 94.12 85 TYR A C 1
ATOM 688 O O . TYR A 1 85 ? -3.164 3.565 9.111 1.00 94.12 85 TYR A O 1
ATOM 696 N N . PHE A 1 86 ? -4.593 2.997 7.487 1.00 93.56 86 PHE A N 1
ATOM 697 C CA . PHE A 1 86 ? -5.807 2.905 8.276 1.00 93.56 86 PHE A CA 1
ATOM 698 C C . PHE A 1 86 ? -6.089 1.433 8.558 1.00 93.56 86 PHE A C 1
ATOM 700 O O . PHE A 1 86 ? -6.271 0.638 7.635 1.00 93.56 86 PHE A O 1
ATOM 707 N N . ILE A 1 87 ? -6.101 1.057 9.831 1.00 93.44 87 ILE A N 1
ATOM 708 C CA . ILE A 1 87 ? -6.133 -0.333 10.277 1.00 93.44 87 ILE A CA 1
ATOM 709 C C . ILE A 1 87 ? -7.340 -0.562 11.192 1.00 93.44 87 ILE A C 1
ATOM 711 O O . ILE A 1 87 ? -7.611 0.212 12.112 1.00 93.44 87 ILE A O 1
ATOM 715 N N . ALA A 1 88 ? -8.084 -1.630 10.908 1.00 92.06 88 ALA A N 1
ATOM 716 C CA . ALA A 1 88 ? -9.234 -2.080 11.679 1.00 92.06 88 ALA A CA 1
ATOM 717 C C . ALA A 1 88 ? -9.207 -3.602 11.824 1.00 92.06 88 ALA A C 1
ATOM 719 O O . ALA A 1 88 ? -8.907 -4.311 10.866 1.00 92.06 88 ALA A O 1
ATOM 720 N N . HIS A 1 89 ? -9.612 -4.115 12.983 1.00 90.06 89 HIS A N 1
ATOM 721 C CA . HIS A 1 89 ? -9.926 -5.535 13.141 1.00 90.06 89 HIS A CA 1
ATOM 722 C C . HIS A 1 89 ? -11.430 -5.733 12.970 1.00 90.06 89 HIS A C 1
ATOM 724 O O . HIS A 1 89 ? -12.223 -5.185 13.734 1.00 90.06 89 HIS A O 1
ATOM 730 N N . THR A 1 90 ? -11.841 -6.481 11.946 1.00 87.94 90 THR A N 1
ATOM 731 C CA . THR A 1 90 ? -13.262 -6.677 11.645 1.00 87.94 90 THR A CA 1
ATOM 732 C C . THR A 1 90 ? -13.537 -8.017 10.975 1.00 87.94 90 THR A C 1
ATOM 734 O O . THR A 1 90 ? -12.776 -8.475 10.124 1.00 87.94 90 THR A O 1
ATOM 737 N N . LYS A 1 91 ? -14.671 -8.622 11.342 1.00 88.75 91 LYS A N 1
ATOM 738 C CA . LYS A 1 91 ? -15.273 -9.790 10.676 1.00 88.75 91 LYS A CA 1
ATOM 739 C C . LYS A 1 91 ? -16.471 -9.405 9.800 1.00 88.75 91 LYS A C 1
ATOM 741 O O . LYS A 1 91 ? -17.122 -10.274 9.230 1.00 88.75 91 LYS A O 1
ATOM 746 N N . ASP A 1 92 ? -16.814 -8.117 9.736 1.00 88.31 92 ASP A N 1
ATOM 747 C CA . ASP A 1 92 ? -18.001 -7.646 9.023 1.00 88.31 92 ASP A CA 1
ATOM 748 C C . ASP A 1 92 ? -17.761 -7.672 7.506 1.00 88.31 92 ASP A C 1
ATOM 750 O O . ASP A 1 92 ? -17.239 -6.729 6.905 1.00 88.31 92 ASP A O 1
ATOM 754 N N . LEU A 1 93 ? -18.184 -8.769 6.875 1.00 86.81 93 LEU A N 1
ATOM 755 C CA . LEU A 1 93 ? -18.127 -8.947 5.426 1.00 86.81 93 LEU A CA 1
ATOM 756 C C . LEU A 1 93 ? -18.887 -7.849 4.668 1.00 86.81 93 LEU A C 1
ATOM 758 O O . LEU A 1 93 ? -18.468 -7.455 3.577 1.00 86.81 93 LEU A O 1
ATOM 762 N N . SER A 1 94 ? -19.988 -7.341 5.226 1.00 87.25 94 SER A N 1
ATOM 763 C CA . SER A 1 94 ? -20.777 -6.285 4.587 1.00 87.25 94 SER A CA 1
ATOM 764 C C . SER A 1 94 ? -20.015 -4.966 4.597 1.00 87.25 94 SER A C 1
ATOM 766 O O . SER A 1 94 ? -20.027 -4.237 3.607 1.00 87.25 94 SER A O 1
ATOM 768 N N . LEU A 1 95 ? -19.311 -4.650 5.685 1.00 86.88 95 LEU A N 1
ATOM 769 C CA . LEU A 1 95 ? -18.406 -3.505 5.742 1.00 86.88 95 LEU A CA 1
ATOM 770 C C . LEU A 1 95 ? -17.277 -3.624 4.712 1.00 86.88 95 LEU A C 1
ATOM 772 O O . LEU A 1 95 ? -17.098 -2.703 3.915 1.00 86.88 95 LEU A O 1
ATOM 776 N N . ILE A 1 96 ? -16.576 -4.761 4.687 1.00 89.25 96 ILE A N 1
ATOM 777 C CA . ILE A 1 96 ? -15.470 -5.014 3.749 1.00 89.25 96 ILE A CA 1
ATOM 778 C C . ILE A 1 96 ? -15.966 -4.882 2.302 1.00 89.25 96 ILE A C 1
ATOM 780 O O . ILE A 1 96 ? -15.392 -4.138 1.509 1.00 89.25 96 ILE A O 1
ATOM 784 N N . SER A 1 97 ? -17.083 -5.534 1.973 1.00 88.94 97 SER A N 1
ATOM 785 C CA . SER A 1 97 ? -17.662 -5.511 0.626 1.00 88.94 97 SER A CA 1
ATOM 786 C C . SER A 1 97 ? -18.122 -4.112 0.213 1.00 88.94 97 SER A C 1
ATOM 788 O O . SER A 1 97 ? -17.894 -3.704 -0.922 1.00 88.94 97 SER A O 1
ATOM 790 N N . ARG A 1 98 ? -18.753 -3.349 1.119 1.00 87.81 98 ARG A N 1
ATOM 791 C CA . ARG A 1 98 ? -19.164 -1.961 0.841 1.00 87.81 98 ARG A CA 1
ATOM 792 C C . ARG A 1 98 ? -17.965 -1.065 0.569 1.00 87.81 98 ARG A C 1
ATOM 794 O O . ARG A 1 98 ? -18.004 -0.298 -0.387 1.00 87.81 98 ARG A O 1
ATOM 801 N N . MET A 1 99 ? -16.912 -1.178 1.379 1.00 88.25 99 MET A N 1
ATOM 802 C CA . MET A 1 99 ? -15.688 -0.404 1.185 1.00 88.25 99 MET A CA 1
ATOM 803 C C . MET A 1 99 ? -15.042 -0.724 -0.163 1.00 88.25 99 MET A C 1
ATOM 805 O O . MET A 1 99 ? -14.761 0.189 -0.935 1.00 88.25 99 MET A O 1
ATOM 809 N N . PHE A 1 100 ? -14.898 -2.010 -0.483 1.00 91.19 100 PHE A N 1
ATOM 810 C CA . PHE A 1 100 ? -14.342 -2.444 -1.759 1.00 91.19 100 PHE A CA 1
ATOM 811 C C . PHE A 1 100 ? -15.162 -1.955 -2.961 1.00 91.19 100 PHE A C 1
ATOM 813 O O . PHE A 1 100 ? -14.609 -1.378 -3.895 1.00 91.19 100 PHE A O 1
ATOM 820 N N . ASN A 1 101 ? -16.487 -2.127 -2.927 1.00 89.75 101 ASN A N 1
ATOM 821 C CA . ASN A 1 101 ? -17.365 -1.701 -4.019 1.00 89.75 101 ASN A CA 1
ATOM 822 C C . ASN A 1 101 ? -17.336 -0.182 -4.223 1.00 89.75 101 ASN A C 1
ATOM 824 O O . ASN A 1 101 ? -17.368 0.278 -5.362 1.00 89.75 101 ASN A O 1
ATOM 828 N N . LYS A 1 102 ? -17.250 0.599 -3.140 1.00 86.25 102 LYS A N 1
ATOM 829 C CA . LYS A 1 102 ? -17.160 2.060 -3.223 1.00 86.25 102 LYS A CA 1
ATOM 830 C C . LYS A 1 102 ? -15.814 2.512 -3.794 1.00 86.25 102 LYS A C 1
ATOM 832 O O . LYS A 1 102 ? -15.797 3.372 -4.669 1.00 86.25 102 LYS A O 1
ATOM 837 N N . LEU A 1 103 ? -14.704 1.888 -3.390 1.00 88.62 103 LEU A N 1
ATOM 838 C CA . LEU A 1 103 ? -13.405 2.113 -4.038 1.00 88.62 103 LEU A CA 1
ATOM 839 C C . LEU A 1 103 ? -13.477 1.780 -5.534 1.00 88.62 103 LEU A C 1
ATOM 841 O O . LEU A 1 103 ? -13.011 2.564 -6.356 1.00 88.62 103 LEU A O 1
ATOM 845 N N . CYS A 1 104 ? -14.146 0.681 -5.897 1.00 90.31 104 CYS A N 1
ATOM 846 C CA . CYS A 1 104 ? -14.338 0.320 -7.298 1.00 90.31 104 CYS A CA 1
ATOM 847 C C . CYS A 1 104 ? -15.165 1.345 -8.082 1.00 90.31 104 CYS A C 1
ATOM 849 O O . CYS A 1 104 ? -14.850 1.630 -9.234 1.00 90.31 104 CYS A O 1
ATOM 851 N N . SER A 1 105 ? -16.217 1.910 -7.481 1.00 87.25 105 SER A N 1
ATOM 852 C CA . SER A 1 105 ? -17.014 2.948 -8.142 1.00 87.25 105 SER A CA 1
ATOM 853 C C . SER A 1 105 ? -16.253 4.263 -8.309 1.00 87.25 105 SER A C 1
ATOM 855 O O . SER A 1 105 ? -16.483 4.967 -9.285 1.00 87.25 105 SER A O 1
ATOM 857 N N . GLU A 1 106 ? -15.348 4.593 -7.382 1.00 84.31 106 GLU A N 1
ATOM 858 C CA . GLU A 1 106 ? -14.601 5.856 -7.422 1.00 84.31 106 GLU A CA 1
ATOM 859 C C . GLU A 1 106 ? -13.359 5.812 -8.312 1.00 84.31 106 GLU A C 1
ATOM 861 O O . GLU A 1 106 ? -12.999 6.833 -8.905 1.00 84.31 106 GLU A O 1
ATOM 866 N N . PHE A 1 107 ? -12.704 4.651 -8.382 1.00 85.56 107 PHE A N 1
ATOM 867 C CA . PHE A 1 107 ? -11.380 4.487 -8.984 1.00 85.56 107 PHE A CA 1
ATOM 868 C C . PHE A 1 107 ? -11.320 3.404 -10.076 1.00 85.56 107 PHE A C 1
ATOM 870 O O . PHE A 1 107 ? -10.245 3.134 -10.610 1.00 85.56 107 PHE A O 1
ATOM 877 N N . GLY A 1 108 ? -12.442 2.762 -10.413 1.00 87.69 108 GLY A N 1
ATOM 878 C CA . GLY A 1 108 ? -12.482 1.598 -11.305 1.00 87.69 108 GLY A CA 1
ATOM 879 C C . GLY A 1 108 ? -12.106 0.294 -10.592 1.00 87.69 108 GLY A C 1
ATOM 880 O O . GLY A 1 108 ? -11.871 0.273 -9.390 1.00 87.69 108 GLY A O 1
ATOM 881 N N . GLY A 1 109 ? -12.036 -0.832 -11.309 1.00 87.44 109 GLY A N 1
ATOM 882 C CA . GLY A 1 109 ? -11.927 -2.165 -10.682 1.00 87.44 109 GLY A CA 1
ATOM 883 C C . GLY A 1 109 ? -10.650 -2.452 -9.871 1.00 87.44 109 GLY A C 1
ATOM 884 O O . GLY A 1 109 ? -10.596 -3.415 -9.099 1.00 87.44 109 GLY A O 1
ATOM 885 N N . GLY A 1 110 ? -9.636 -1.594 -10.001 1.00 90.12 110 GLY A N 1
ATOM 886 C CA . GLY A 1 110 ? -8.335 -1.767 -9.363 1.00 90.12 110 GLY A CA 1
ATOM 887 C C . GLY A 1 110 ? -7.553 -2.941 -9.944 1.00 90.12 110 GLY A C 1
ATOM 888 O O . GLY A 1 110 ? -8.031 -3.686 -10.799 1.00 90.12 110 GLY A O 1
ATOM 889 N N . ALA A 1 111 ? -6.328 -3.104 -9.470 1.00 91.69 111 ALA A N 1
ATOM 890 C CA . ALA A 1 111 ? -5.454 -4.197 -9.859 1.00 91.69 111 ALA A CA 1
ATOM 891 C C . ALA A 1 111 ? -4.993 -4.981 -8.627 1.00 91.69 111 ALA A C 1
ATOM 893 O O . ALA A 1 111 ? -5.017 -4.493 -7.497 1.00 91.69 111 ALA A O 1
ATOM 894 N N . TYR A 1 112 ? -4.618 -6.235 -8.844 1.00 92.12 112 TYR A N 1
ATOM 895 C CA . TYR A 1 112 ? -4.097 -7.131 -7.822 1.00 92.12 112 TYR A CA 1
ATOM 896 C C . TYR A 1 112 ? -3.121 -8.108 -8.470 1.00 92.12 112 TYR A C 1
ATOM 898 O O . TYR A 1 112 ? -3.169 -8.339 -9.677 1.00 92.12 112 TYR A O 1
ATOM 906 N N . ASN A 1 113 ? -2.214 -8.670 -7.676 1.00 87.44 113 ASN A N 1
ATOM 907 C CA . ASN A 1 113 ? -1.292 -9.686 -8.166 1.00 87.44 113 ASN A CA 1
ATOM 908 C C . ASN A 1 113 ? -1.892 -11.059 -7.865 1.00 87.44 113 ASN A C 1
ATOM 910 O O . ASN A 1 113 ? -1.934 -11.458 -6.703 1.00 87.44 113 ASN A O 1
ATOM 914 N N . GLU A 1 114 ? -2.348 -11.772 -8.890 1.00 82.44 114 GLU A N 1
ATOM 915 C CA . GLU A 1 114 ? -2.996 -13.083 -8.747 1.00 82.44 114 GLU A CA 1
ATOM 916 C C . GLU A 1 114 ? -2.093 -14.169 -8.138 1.00 82.44 114 GLU A C 1
ATOM 918 O O . GLU A 1 114 ? -2.602 -15.107 -7.530 1.00 82.44 114 GLU A O 1
ATOM 923 N N . TYR A 1 115 ? -0.768 -14.008 -8.226 1.00 82.38 115 TYR A N 1
ATOM 924 C CA . TYR A 1 115 ? 0.217 -14.919 -7.634 1.00 82.38 115 TYR A CA 1
ATOM 925 C C . TYR A 1 115 ? 0.516 -14.615 -6.164 1.00 82.38 115 TYR A C 1
ATOM 927 O O . TYR A 1 115 ? 1.046 -15.465 -5.456 1.00 82.38 115 TYR A O 1
ATOM 935 N N . LYS A 1 116 ? 0.230 -13.390 -5.704 1.00 84.06 116 LYS A N 1
ATOM 936 C CA . LYS A 1 116 ? 0.569 -12.923 -4.345 1.00 84.06 116 LYS A CA 1
ATOM 937 C C . LYS A 1 116 ? -0.641 -12.553 -3.499 1.00 84.06 116 LYS A C 1
ATOM 939 O O . LYS A 1 116 ? -0.496 -12.338 -2.300 1.00 84.06 116 LYS A O 1
ATOM 944 N N . SER A 1 117 ? -1.814 -12.420 -4.109 1.00 85.06 117 SER A N 1
ATOM 945 C CA . SER A 1 117 ? -3.020 -11.964 -3.434 1.00 85.06 117 SER A CA 1
ATOM 946 C C . SER A 1 117 ? -4.295 -12.520 -4.048 1.00 85.06 117 SER A C 1
ATOM 948 O O . SER A 1 117 ? -4.380 -12.779 -5.249 1.00 85.06 117 SER A O 1
ATOM 950 N N . VAL A 1 118 ? -5.323 -12.636 -3.215 1.00 87.81 118 VAL A N 1
ATOM 951 C CA . VAL A 1 118 ? -6.685 -12.929 -3.651 1.00 87.81 118 VAL A CA 1
ATOM 952 C C . VAL A 1 118 ? -7.442 -11.625 -3.907 1.00 87.81 118 VAL A C 1
ATOM 954 O O . VAL A 1 118 ? -7.338 -10.649 -3.165 1.00 87.81 118 VAL A O 1
ATOM 957 N N . SER A 1 119 ? -8.246 -11.609 -4.965 1.00 90.00 119 SER A N 1
ATOM 958 C CA . SER A 1 119 ? -9.137 -10.489 -5.248 1.00 90.00 119 SER A CA 1
ATOM 959 C C . SER A 1 119 ? -10.346 -10.454 -4.313 1.00 90.00 119 SER A C 1
ATOM 961 O O . SER A 1 119 ? -10.974 -11.485 -4.057 1.00 90.00 119 SER A O 1
ATOM 963 N N . PHE A 1 120 ? -10.756 -9.249 -3.908 1.00 90.50 120 PHE A N 1
ATOM 964 C CA . PHE A 1 120 ? -12.016 -9.019 -3.191 1.00 90.50 120 PHE A CA 1
ATOM 965 C C . PHE A 1 120 ? -13.265 -9.332 -4.036 1.00 90.50 120 PHE A C 1
ATOM 967 O O . PHE A 1 120 ? -14.351 -9.489 -3.479 1.00 90.50 120 PHE A O 1
ATOM 974 N N . TYR A 1 121 ? -13.131 -9.509 -5.358 1.00 88.75 121 TYR A N 1
ATOM 975 C CA . TYR A 1 121 ? -14.215 -10.017 -6.206 1.00 88.75 121 TYR A CA 1
ATOM 976 C C . TYR A 1 121 ? -14.613 -11.461 -5.861 1.00 88.75 121 TYR A C 1
ATOM 978 O O . TYR A 1 121 ? -15.755 -11.857 -6.100 1.00 88.75 121 TYR A O 1
ATOM 986 N N . LYS A 1 122 ? -13.714 -12.254 -5.258 1.00 86.94 122 LYS A N 1
ATOM 987 C CA . LYS A 1 122 ? -13.980 -13.643 -4.849 1.00 86.94 122 LYS A CA 1
ATOM 988 C C . LYS A 1 122 ? -14.709 -13.686 -3.500 1.00 86.94 122 LYS A C 1
ATOM 990 O O . LYS A 1 122 ? -14.133 -14.094 -2.493 1.00 86.94 122 LYS A O 1
ATOM 995 N N . LYS A 1 123 ? -15.981 -13.269 -3.486 1.00 81.75 123 LYS A N 1
ATOM 996 C CA . LYS A 1 123 ? -16.811 -13.113 -2.271 1.00 81.75 123 LYS A CA 1
ATOM 997 C C . LYS A 1 123 ? -16.806 -14.336 -1.350 1.00 81.75 123 LYS A C 1
ATOM 999 O O . LYS A 1 123 ? -16.656 -14.164 -0.146 1.00 81.75 123 LYS A O 1
ATOM 1004 N N . ASP A 1 124 ? -16.886 -15.546 -1.899 1.00 83.75 124 ASP A N 1
ATOM 1005 C CA . ASP A 1 124 ? -16.879 -16.782 -1.101 1.00 83.75 124 ASP A CA 1
ATOM 1006 C C . ASP A 1 124 ? -15.567 -16.970 -0.331 1.00 83.75 124 ASP A C 1
ATOM 1008 O O . ASP A 1 124 ? -15.568 -17.417 0.816 1.00 83.75 124 ASP A O 1
ATOM 1012 N N . LYS A 1 125 ? -14.436 -16.570 -0.927 1.00 82.06 125 LYS A N 1
ATOM 1013 C CA . LYS A 1 125 ? -13.141 -16.604 -0.241 1.00 82.06 125 LYS A CA 1
ATOM 1014 C C . LYS A 1 125 ? -13.056 -15.528 0.845 1.00 82.06 125 LYS A C 1
ATOM 1016 O O . LYS A 1 125 ? -12.531 -15.803 1.919 1.00 82.06 125 LYS A O 1
ATOM 1021 N N . VAL A 1 126 ? -13.593 -14.328 0.597 1.00 79.75 126 VAL A N 1
ATOM 1022 C CA . VAL A 1 126 ? -13.655 -13.270 1.625 1.00 79.75 126 VAL A CA 1
ATOM 1023 C C . VAL A 1 126 ? -14.513 -13.742 2.803 1.00 79.75 126 VAL A C 1
ATOM 1025 O O . VAL A 1 126 ? -14.105 -13.592 3.951 1.00 79.75 126 VAL A O 1
ATOM 1028 N N . LEU A 1 127 ? -15.660 -14.375 2.529 1.00 83.00 127 LEU A N 1
ATOM 1029 C CA . LEU A 1 127 ? -16.541 -14.947 3.548 1.00 83.00 127 LEU A CA 1
ATOM 1030 C C . LEU A 1 127 ? -15.802 -15.978 4.411 1.00 83.00 127 LEU A C 1
ATOM 1032 O O . LEU A 1 127 ? -15.787 -15.829 5.633 1.00 83.00 127 LEU A O 1
ATOM 1036 N N . LYS A 1 128 ? -15.144 -16.970 3.792 1.00 81.12 128 LYS A N 1
ATOM 1037 C CA . LYS A 1 128 ? -14.331 -17.972 4.507 1.00 81.12 128 LYS A CA 1
ATOM 1038 C C . LYS A 1 128 ? -13.309 -17.313 5.437 1.00 81.12 128 LYS A C 1
ATOM 1040 O O . LYS A 1 128 ? -13.263 -17.632 6.626 1.00 81.12 128 LYS A O 1
ATOM 1045 N N . LEU A 1 129 ? -12.574 -16.329 4.922 1.00 77.06 129 LEU A N 1
ATOM 1046 C CA . LEU A 1 129 ? -11.541 -15.645 5.688 1.00 77.06 129 LEU A CA 1
ATOM 1047 C C . LEU A 1 129 ? -12.121 -14.851 6.873 1.00 77.06 129 LEU A C 1
ATOM 1049 O O . LEU A 1 129 ? -11.635 -14.961 7.999 1.00 77.06 129 LEU A O 1
ATOM 1053 N N . THR A 1 130 ? -13.211 -14.105 6.658 1.00 80.56 130 THR A N 1
ATOM 1054 C CA . THR A 1 130 ? -13.905 -13.386 7.746 1.00 80.56 130 THR A CA 1
ATOM 1055 C C . THR A 1 130 ? -14.466 -14.331 8.815 1.00 80.56 130 THR A C 1
ATOM 1057 O O . THR A 1 130 ? -14.537 -13.960 9.988 1.00 80.56 130 THR A O 1
ATOM 1060 N N . ALA A 1 131 ? -14.811 -15.567 8.438 1.00 81.69 131 ALA A N 1
ATOM 1061 C CA . ALA A 1 131 ? -15.371 -16.578 9.327 1.00 81.69 131 ALA A CA 1
ATOM 1062 C C . ALA A 1 131 ? -14.335 -17.298 10.205 1.00 81.69 131 ALA A C 1
ATOM 1064 O O . ALA A 1 131 ? -14.736 -18.065 11.077 1.00 81.69 131 ALA A O 1
ATOM 1065 N N . GLY A 1 132 ? -13.029 -17.064 10.031 1.00 72.94 132 GLY A N 1
ATOM 1066 C CA . GLY A 1 132 ? -12.019 -17.833 10.771 1.00 72.94 132 GLY A CA 1
ATOM 1067 C C . GLY A 1 132 ? -11.341 -18.934 9.965 1.00 72.94 132 GLY A C 1
ATOM 1068 O O . GLY A 1 132 ? -10.419 -19.558 10.475 1.00 72.94 132 GLY A O 1
ATOM 1069 N N . VAL A 1 133 ? -11.808 -19.204 8.745 1.00 77.69 133 VAL A N 1
ATOM 1070 C CA . VAL A 1 133 ? -11.347 -20.346 7.955 1.00 77.69 133 VAL A CA 1
ATOM 1071 C C . VAL A 1 133 ? -10.156 -19.900 7.117 1.00 77.69 133 VAL A C 1
ATOM 1073 O O . VAL A 1 133 ? -10.323 -19.165 6.144 1.00 77.69 133 VAL A O 1
ATOM 1076 N N . VAL A 1 134 ? -8.965 -20.318 7.542 1.00 67.00 134 VAL A N 1
ATOM 1077 C CA . VAL A 1 134 ? -7.692 -20.097 6.848 1.00 67.00 134 VAL A CA 1
ATOM 1078 C C . VAL A 1 134 ? -7.185 -21.452 6.378 1.00 67.00 134 VAL A C 1
ATOM 1080 O O . VAL A 1 134 ? -7.011 -22.351 7.200 1.00 67.00 134 VAL A O 1
ATOM 1083 N N . GLU A 1 135 ? -6.998 -21.613 5.072 1.00 67.81 135 GLU A N 1
ATOM 1084 C CA . GLU A 1 135 ? -6.323 -22.783 4.510 1.00 67.81 135 GLU A CA 1
ATOM 1085 C C . GLU A 1 135 ? -4.808 -22.486 4.458 1.00 67.81 135 GLU A C 1
ATOM 1087 O O . GLU A 1 135 ? -4.399 -21.350 4.198 1.00 67.81 135 GLU A O 1
ATOM 1092 N N . ASP A 1 136 ? -3.960 -23.482 4.745 1.00 55.12 136 ASP A N 1
ATOM 1093 C CA . ASP A 1 136 ? -2.501 -23.315 4.673 1.00 55.12 136 ASP A CA 1
ATOM 1094 C C . ASP A 1 136 ? -2.087 -22.839 3.270 1.00 55.12 136 ASP A C 1
ATOM 1096 O O . ASP A 1 136 ? -2.419 -23.463 2.260 1.00 55.12 136 ASP A O 1
ATOM 1100 N N . GLY A 1 137 ? -1.348 -21.726 3.206 1.00 63.91 137 GLY A N 1
ATOM 1101 C CA . GLY A 1 137 ? -0.895 -21.121 1.949 1.00 63.91 137 GLY A CA 1
ATOM 1102 C C . GLY A 1 137 ? -1.888 -20.159 1.288 1.00 63.91 137 GLY A C 1
ATOM 1103 O O . GLY A 1 137 ? -1.630 -19.701 0.172 1.00 63.91 137 GLY A O 1
ATOM 1104 N N . ASP A 1 138 ? -2.998 -19.817 1.944 1.00 69.44 138 ASP A N 1
ATOM 1105 C CA . ASP A 1 138 ? -3.885 -18.780 1.429 1.00 69.44 138 ASP A CA 1
ATOM 1106 C C . ASP A 1 138 ? -3.163 -17.421 1.324 1.00 69.44 138 ASP A C 1
ATOM 1108 O O . ASP A 1 138 ? -2.488 -16.935 2.232 1.00 69.44 138 ASP A O 1
ATOM 1112 N N . LEU A 1 139 ? -3.325 -16.778 0.170 1.00 74.62 139 LEU A N 1
ATOM 1113 C CA . LEU A 1 139 ? -2.753 -15.465 -0.102 1.00 74.62 139 LEU A CA 1
ATOM 1114 C C . LEU A 1 139 ? -3.594 -14.358 0.568 1.00 74.62 139 LEU A C 1
ATOM 1116 O O . LEU A 1 139 ? -4.824 -14.469 0.622 1.00 74.62 139 LEU A O 1
ATOM 1120 N N . PRO A 1 140 ? -2.985 -13.243 1.016 1.00 82.75 140 PRO A N 1
ATOM 1121 C CA . PRO A 1 140 ? -3.737 -12.107 1.544 1.00 82.75 140 PRO A CA 1
ATOM 1122 C C . PRO A 1 140 ? -4.666 -11.520 0.478 1.00 82.75 140 PRO A C 1
ATOM 1124 O O . PRO A 1 140 ? -4.374 -11.569 -0.718 1.00 82.75 140 PRO A O 1
ATOM 1127 N N . PHE A 1 141 ? -5.765 -10.889 0.887 1.00 89.56 141 PHE A N 1
ATOM 1128 C CA . PHE A 1 141 ? -6.555 -10.108 -0.063 1.00 89.56 141 PHE A CA 1
ATOM 1129 C C . PHE A 1 141 ? -5.899 -8.757 -0.268 1.00 89.56 141 PHE A C 1
ATOM 1131 O O . PHE A 1 141 ? -5.537 -8.103 0.710 1.00 89.56 141 PHE A O 1
ATOM 1138 N N . SER A 1 142 ? -5.750 -8.321 -1.516 1.00 93.50 142 SER A N 1
ATOM 1139 C CA . SER A 1 142 ? -5.160 -7.016 -1.813 1.00 93.50 142 SER A CA 1
ATOM 1140 C C . SER A 1 142 ? -5.635 -6.491 -3.155 1.00 93.50 142 SER A C 1
ATOM 1142 O O . SER A 1 142 ? -5.508 -7.188 -4.151 1.00 93.50 142 SER A O 1
ATOM 1144 N N . HIS A 1 143 ? -6.096 -5.245 -3.196 1.00 94.56 143 HIS A N 1
ATOM 1145 C CA . HIS A 1 143 ? -6.315 -4.472 -4.420 1.00 94.56 143 HIS A CA 1
ATOM 1146 C C . HIS A 1 143 ? -5.612 -3.122 -4.303 1.00 94.56 143 HIS A C 1
ATOM 1148 O O . HIS A 1 143 ? -5.516 -2.569 -3.206 1.00 94.56 143 HIS A O 1
ATOM 1154 N N . PHE A 1 144 ? -5.140 -2.593 -5.426 1.00 94.44 144 PHE A N 1
ATOM 1155 C CA . PHE A 1 144 ? -4.521 -1.280 -5.517 1.00 94.44 144 PHE A CA 1
ATOM 1156 C C . PHE A 1 144 ? -5.093 -0.452 -6.670 1.00 94.44 144 PHE A C 1
ATOM 1158 O O . PHE A 1 144 ? -5.527 -0.985 -7.692 1.00 94.44 144 PHE A O 1
ATOM 1165 N N . TRP A 1 145 ? -5.065 0.864 -6.493 1.00 93.06 145 TRP A N 1
ATOM 1166 C CA . TRP A 1 145 ? -5.485 1.870 -7.463 1.00 93.06 145 TRP A CA 1
ATOM 1167 C C . TRP A 1 145 ? -4.424 2.959 -7.538 1.00 93.06 145 TRP A C 1
ATOM 1169 O O . TRP A 1 145 ? -3.851 3.336 -6.515 1.00 93.06 145 TRP A O 1
ATOM 1179 N N . PHE A 1 146 ? -4.185 3.485 -8.735 1.00 89.56 146 PHE A N 1
ATOM 1180 C CA . PHE A 1 146 ? -3.179 4.517 -8.965 1.00 89.56 146 PHE A CA 1
ATOM 1181 C C . PHE A 1 146 ? -3.813 5.753 -9.589 1.00 89.56 146 PHE A C 1
ATOM 1183 O O . PHE A 1 146 ? -4.491 5.663 -10.609 1.00 89.56 146 PHE A O 1
ATOM 1190 N N . GLN A 1 147 ? -3.530 6.915 -9.010 1.00 86.44 147 GLN A N 1
ATOM 1191 C CA . GLN A 1 147 ? -3.791 8.216 -9.612 1.00 86.44 147 GLN A CA 1
ATOM 1192 C C . GLN A 1 147 ? -2.459 8.815 -10.052 1.00 86.44 147 GLN A C 1
ATOM 1194 O O . GLN A 1 147 ? -1.807 9.555 -9.313 1.00 86.44 147 GLN A O 1
ATOM 1199 N N . HIS A 1 148 ? -2.023 8.436 -11.255 1.00 80.12 148 HIS A N 1
ATOM 1200 C CA . HIS A 1 148 ? -0.693 8.775 -11.766 1.00 80.12 148 HIS A CA 1
ATOM 1201 C C . HIS A 1 148 ? -0.424 10.280 -11.805 1.00 80.12 148 HIS A C 1
ATOM 1203 O O . HIS A 1 148 ? 0.658 10.701 -11.408 1.00 80.12 148 HIS A O 1
ATOM 1209 N N . GLU A 1 149 ? -1.409 11.071 -12.229 1.00 80.25 149 GLU A N 1
ATOM 1210 C CA . GLU A 1 149 ? -1.306 12.532 -12.346 1.00 80.25 149 GLU A CA 1
ATOM 1211 C C . GLU A 1 149 ? -1.102 13.235 -11.006 1.00 80.25 149 GLU A C 1
ATOM 1213 O O . GLU A 1 149 ? -0.674 14.378 -10.979 1.00 80.25 149 GLU A O 1
ATOM 1218 N N . MET A 1 150 ? -1.399 12.561 -9.896 1.00 80.62 150 MET A N 1
ATOM 1219 C CA . MET A 1 150 ? -1.344 13.128 -8.549 1.00 80.62 150 MET A CA 1
ATOM 1220 C C . MET A 1 150 ? -0.279 12.448 -7.684 1.00 80.62 150 MET A C 1
ATOM 1222 O O . MET A 1 150 ? -0.064 12.842 -6.543 1.00 80.62 150 MET A O 1
ATOM 1226 N N . GLY A 1 151 ? 0.372 11.401 -8.203 1.00 86.31 151 GLY A N 1
ATOM 1227 C CA . GLY A 1 151 ? 1.332 10.605 -7.442 1.00 86.31 151 GLY A CA 1
ATOM 1228 C C . GLY A 1 151 ? 0.709 9.828 -6.278 1.00 86.31 151 GLY A C 1
ATOM 1229 O O . GLY A 1 151 ? 1.426 9.476 -5.346 1.00 86.31 151 GLY A O 1
ATOM 1230 N N . ILE A 1 152 ? -0.599 9.544 -6.306 1.00 89.69 152 ILE A N 1
ATOM 1231 C CA . ILE A 1 152 ? -1.298 8.879 -5.196 1.00 89.69 152 ILE A CA 1
ATOM 1232 C C . ILE A 1 152 ? -1.544 7.407 -5.528 1.00 89.69 152 ILE A C 1
ATOM 1234 O O . ILE A 1 152 ? -1.998 7.063 -6.620 1.00 89.69 152 ILE A O 1
ATOM 1238 N N . THR A 1 153 ? -1.253 6.526 -4.573 1.00 91.81 153 THR A N 1
ATOM 1239 C CA . THR A 1 153 ? -1.629 5.109 -4.629 1.00 91.81 153 THR A CA 1
ATOM 1240 C C . THR A 1 153 ? -2.565 4.788 -3.481 1.00 91.81 153 THR A C 1
ATOM 1242 O O . THR A 1 153 ? -2.294 5.140 -2.337 1.00 91.81 153 THR A O 1
ATOM 1245 N N . TYR A 1 154 ? -3.635 4.065 -3.773 1.00 93.00 154 TYR A N 1
ATOM 1246 C CA . TYR A 1 154 ? -4.523 3.500 -2.770 1.00 93.00 154 TYR A CA 1
ATOM 1247 C C . TYR A 1 154 ? -4.350 1.993 -2.752 1.00 93.00 154 TYR A C 1
ATOM 1249 O O . TYR A 1 154 ? -4.245 1.370 -3.808 1.00 93.00 154 TYR A O 1
ATOM 1257 N N . LYS A 1 155 ? -4.375 1.386 -1.571 1.00 94.56 155 LYS A N 1
ATOM 1258 C CA . LYS A 1 155 ? -4.364 -0.067 -1.419 1.00 94.56 155 LYS A CA 1
ATOM 1259 C C . LYS A 1 155 ? -5.371 -0.479 -0.362 1.00 94.56 155 LYS A C 1
ATOM 1261 O O . LYS A 1 155 ? -5.352 0.036 0.746 1.00 94.56 155 LYS A O 1
ATOM 1266 N N . MET A 1 156 ? -6.225 -1.440 -0.678 1.00 94.88 156 MET A N 1
ATOM 1267 C CA . MET A 1 156 ? -7.063 -2.121 0.305 1.00 94.88 156 MET A CA 1
ATOM 1268 C C . MET A 1 156 ? -6.510 -3.526 0.490 1.00 94.88 156 MET A C 1
ATOM 1270 O O . MET A 1 156 ? -6.222 -4.203 -0.493 1.00 94.88 156 MET A O 1
ATOM 1274 N N . SER A 1 157 ? -6.320 -3.965 1.727 1.00 93.69 157 SER A N 1
ATOM 1275 C CA . SER A 1 157 ? -5.860 -5.316 2.047 1.00 93.69 157 SER A CA 1
ATOM 1276 C C . SER A 1 157 ? -6.663 -5.914 3.192 1.00 93.69 157 SER A C 1
ATOM 1278 O O . SER A 1 157 ? -7.126 -5.193 4.071 1.00 93.69 157 SER A O 1
ATOM 1280 N N . TYR A 1 158 ? -6.835 -7.231 3.183 1.00 90.94 158 TYR A N 1
ATOM 1281 C CA . TYR A 1 158 ? -7.411 -7.965 4.306 1.00 90.94 158 TYR A CA 1
ATOM 1282 C C . TYR A 1 158 ? -6.486 -9.132 4.637 1.00 90.94 158 TYR A C 1
ATOM 1284 O O . TYR A 1 158 ? -6.264 -10.017 3.804 1.00 90.94 158 TYR A O 1
ATOM 1292 N N . LEU A 1 159 ? -5.866 -9.051 5.814 1.00 84.81 159 LEU A N 1
ATOM 1293 C CA . LEU A 1 159 ? -4.751 -9.904 6.207 1.00 84.81 159 LEU A CA 1
ATOM 1294 C C . LEU A 1 159 ? -5.207 -11.105 7.038 1.00 84.81 159 LEU A C 1
ATOM 1296 O O . LEU A 1 159 ? -6.153 -11.035 7.826 1.00 84.81 159 LEU A O 1
ATOM 1300 N N . GLN A 1 160 ? -4.464 -12.198 6.875 1.00 74.50 160 GLN A N 1
ATOM 1301 C CA . GLN A 1 160 ? -4.523 -13.387 7.728 1.00 74.50 160 GLN A CA 1
ATOM 1302 C C . GLN A 1 160 ? -3.625 -13.271 8.957 1.00 74.50 160 GLN A C 1
ATOM 1304 O O . GLN A 1 160 ? -3.942 -13.817 10.009 1.00 74.50 160 GLN A O 1
ATOM 1309 N N . HIS A 1 161 ? -2.531 -12.523 8.843 1.00 72.31 161 HIS A N 1
ATOM 1310 C CA . HIS A 1 161 ? -1.623 -12.250 9.944 1.00 72.31 161 HIS A CA 1
ATOM 1311 C C . HIS A 1 161 ? -1.234 -10.766 9.923 1.00 72.31 161 HIS A C 1
ATOM 1313 O O . HIS A 1 161 ? -0.590 -10.331 8.967 1.00 72.31 161 HIS A O 1
ATOM 1319 N N . PRO A 1 162 ? -1.627 -9.982 10.944 1.00 73.44 162 PRO A N 1
ATOM 1320 C CA . PRO A 1 162 ? -2.552 -10.338 12.028 1.00 73.44 162 PRO A CA 1
ATOM 1321 C C . PRO A 1 162 ? -3.956 -10.693 11.511 1.00 73.44 162 PRO A C 1
ATOM 1323 O O . PRO A 1 162 ? -4.397 -10.190 10.478 1.00 73.44 162 PRO A O 1
ATOM 1326 N N . PHE A 1 163 ? -4.655 -11.581 12.222 1.00 79.56 163 PHE A N 1
ATOM 1327 C CA . PHE A 1 163 ? -5.926 -12.128 11.749 1.00 79.56 163 PHE A CA 1
ATOM 1328 C C . PHE A 1 163 ? -7.036 -11.071 11.692 1.00 79.56 163 PHE A C 1
ATOM 1330 O O . PHE A 1 163 ? -7.154 -10.219 12.578 1.00 79.56 163 PHE A O 1
ATOM 1337 N N . GLN A 1 164 ? -7.873 -11.157 10.650 1.00 84.12 164 GLN A N 1
ATOM 1338 C CA . GLN A 1 164 ? -9.067 -10.322 10.445 1.00 84.12 164 GLN A CA 1
ATOM 1339 C C . GLN A 1 164 ? -8.786 -8.822 10.394 1.00 84.12 164 GLN A C 1
ATOM 1341 O O . GLN A 1 164 ? -9.607 -7.997 10.811 1.00 84.12 164 GLN A O 1
ATOM 1346 N N . GLN A 1 165 ? -7.619 -8.460 9.875 1.00 89.56 165 GLN A N 1
ATOM 1347 C CA . GLN A 1 165 ? -7.204 -7.076 9.803 1.00 89.56 165 GLN A CA 1
ATOM 1348 C C . GLN A 1 165 ? -7.523 -6.491 8.430 1.00 89.56 165 GLN A C 1
ATOM 1350 O O . GLN A 1 165 ? -6.905 -6.845 7.426 1.00 89.56 165 GLN A O 1
ATOM 1355 N N . LEU A 1 166 ? -8.477 -5.562 8.400 1.00 91.94 166 LEU A N 1
ATOM 1356 C CA . LEU A 1 166 ? -8.722 -4.689 7.262 1.00 91.94 166 LEU A CA 1
ATOM 1357 C C . LEU A 1 166 ? -7.726 -3.535 7.303 1.00 91.94 166 LEU A C 1
ATOM 1359 O O . LEU A 1 166 ? -7.637 -2.806 8.291 1.00 91.94 166 LEU A O 1
ATOM 1363 N N . GLN A 1 167 ? -6.999 -3.366 6.208 1.00 93.81 167 GLN A N 1
ATOM 1364 C CA . GLN A 1 167 ? -6.068 -2.273 6.004 1.00 93.81 167 GLN A CA 1
ATOM 1365 C C . GLN A 1 167 ? -6.477 -1.475 4.773 1.00 93.81 167 GLN A C 1
ATOM 1367 O O . GLN A 1 167 ? -6.745 -2.034 3.709 1.00 93.81 167 GLN A O 1
ATOM 1372 N N . PHE A 1 168 ? -6.474 -0.160 4.906 1.00 93.88 168 PHE A N 1
ATOM 1373 C CA . PHE A 1 168 ? -6.527 0.759 3.785 1.00 93.88 168 PHE A CA 1
ATOM 1374 C C . PHE A 1 168 ? -5.302 1.652 3.846 1.00 93.88 168 PHE A C 1
ATOM 1376 O O . PHE A 1 168 ? -5.013 2.226 4.886 1.00 93.88 168 PHE A O 1
ATOM 1383 N N . MET A 1 169 ? -4.557 1.735 2.757 1.00 94.31 169 MET A N 1
ATOM 1384 C CA . MET A 1 169 ? -3.346 2.527 2.662 1.00 94.31 169 MET A CA 1
ATOM 1385 C C . MET A 1 169 ? -3.510 3.587 1.583 1.00 94.31 169 MET A C 1
ATOM 1387 O O . MET A 1 169 ? -4.032 3.309 0.502 1.00 94.31 169 MET A O 1
ATOM 1391 N N . ILE A 1 170 ? -3.064 4.795 1.908 1.00 93.50 170 ILE A N 1
ATOM 1392 C CA . ILE A 1 170 ? -2.884 5.901 0.975 1.00 93.50 170 ILE A CA 1
ATOM 1393 C C . ILE A 1 170 ? -1.390 6.204 0.946 1.00 93.50 170 ILE A C 1
ATOM 1395 O O . ILE A 1 170 ? -0.823 6.588 1.965 1.00 93.50 170 ILE A O 1
ATOM 1399 N N . ARG A 1 171 ? -0.750 6.048 -0.208 1.00 93.06 171 ARG A N 1
ATOM 1400 C CA . ARG A 1 171 ? 0.620 6.499 -0.447 1.00 93.06 171 ARG A CA 1
ATOM 1401 C C . ARG A 1 171 ? 0.586 7.779 -1.257 1.00 93.06 171 ARG A C 1
ATOM 1403 O O . ARG A 1 171 ? -0.032 7.813 -2.318 1.00 93.06 171 ARG A O 1
ATOM 1410 N N . VAL A 1 172 ? 1.285 8.795 -0.776 1.00 91.00 172 VAL A N 1
ATOM 1411 C CA . VAL A 1 172 ? 1.516 10.049 -1.489 1.00 91.00 172 VAL A CA 1
ATOM 1412 C C . VAL A 1 172 ? 2.980 10.082 -1.899 1.00 91.00 172 VAL A C 1
ATOM 1414 O O . VAL A 1 172 ? 3.864 10.188 -1.046 1.00 91.00 172 VAL A O 1
ATOM 1417 N N . ASN A 1 173 ? 3.230 9.994 -3.203 1.00 85.94 173 ASN A N 1
ATOM 1418 C CA . ASN A 1 173 ? 4.565 10.141 -3.762 1.00 85.94 173 ASN A CA 1
ATOM 1419 C C . ASN A 1 173 ? 4.837 11.621 -4.013 1.00 85.94 173 ASN A C 1
ATOM 1421 O O . ASN A 1 173 ? 4.183 12.237 -4.854 1.00 85.94 173 ASN A O 1
ATOM 1425 N N . GLN A 1 174 ? 5.811 12.196 -3.308 1.00 71.25 174 GLN A N 1
ATOM 1426 C CA . GLN A 1 174 ? 6.157 13.609 -3.510 1.00 71.25 174 GLN A CA 1
ATOM 1427 C C . GLN A 1 174 ? 6.968 13.837 -4.785 1.00 71.25 174 GLN A C 1
ATOM 1429 O O . GLN A 1 174 ? 7.019 14.948 -5.311 1.00 71.25 174 GLN A O 1
ATOM 1434 N N . ARG A 1 175 ? 7.577 12.776 -5.317 1.00 63.16 175 ARG A N 1
ATOM 1435 C CA . ARG A 1 175 ? 8.248 12.800 -6.612 1.00 63.16 175 ARG A CA 1
ATOM 1436 C C . ARG A 1 175 ? 7.305 12.209 -7.646 1.00 63.16 175 ARG A C 1
ATOM 1438 O O . ARG A 1 175 ? 7.130 10.993 -7.713 1.00 63.16 175 ARG A O 1
ATOM 1445 N N . MET A 1 176 ? 6.720 13.058 -8.486 1.00 54.59 176 MET A N 1
ATOM 1446 C CA . MET A 1 176 ? 6.172 12.556 -9.741 1.00 54.59 176 MET A CA 1
ATOM 1447 C C . MET A 1 176 ? 7.332 11.946 -10.533 1.00 54.59 176 MET A C 1
ATOM 1449 O O . MET A 1 176 ? 8.370 12.602 -10.670 1.00 54.59 176 MET A O 1
ATOM 1453 N N . PRO A 1 177 ? 7.213 10.703 -11.034 1.00 46.47 177 PRO A N 1
ATOM 1454 C CA . PRO A 1 177 ? 8.204 10.169 -11.949 1.00 46.47 177 PRO A CA 1
ATOM 1455 C C . PRO A 1 177 ? 8.347 11.170 -13.090 1.00 46.47 177 PRO A C 1
ATOM 1457 O O . PRO A 1 177 ? 7.364 11.456 -13.775 1.00 46.47 177 PRO A O 1
ATOM 1460 N N . ASN A 1 178 ? 9.539 11.735 -13.271 1.00 45.38 178 ASN A N 1
ATOM 1461 C CA . ASN A 1 178 ? 9.795 12.568 -14.431 1.00 45.38 178 ASN A CA 1
ATOM 1462 C C . ASN A 1 178 ? 9.700 11.664 -15.667 1.00 45.38 178 ASN A C 1
ATOM 1464 O O . ASN A 1 178 ? 10.621 10.898 -15.949 1.00 45.38 178 ASN A O 1
ATOM 1468 N N . ARG A 1 179 ? 8.539 11.704 -16.330 1.00 49.31 179 ARG A N 1
ATOM 1469 C CA . ARG A 1 179 ? 8.251 10.994 -17.580 1.00 49.31 179 ARG A CA 1
ATOM 1470 C C . ARG A 1 179 ? 8.673 11.804 -18.803 1.00 49.31 179 ARG A C 1
ATOM 1472 O O . ARG A 1 179 ? 8.396 11.369 -19.917 1.00 49.31 179 ARG A O 1
ATOM 1479 N N . ALA A 1 180 ? 9.310 12.966 -18.619 1.00 50.91 180 ALA A N 1
ATOM 1480 C CA . ALA A 1 180 ? 9.970 13.622 -19.733 1.00 50.91 180 ALA A CA 1
ATOM 1481 C C . ALA A 1 180 ? 10.962 12.620 -20.349 1.00 50.91 180 ALA A C 1
ATOM 1483 O O . ALA A 1 180 ? 11.661 11.931 -19.593 1.00 50.91 180 ALA A O 1
ATOM 1484 N N . PRO A 1 181 ? 11.014 12.514 -21.687 1.00 46.56 181 PRO A N 1
ATOM 1485 C CA . PRO A 1 181 ? 12.044 11.744 -22.362 1.00 46.56 181 PRO A CA 1
ATOM 1486 C C . PRO A 1 181 ? 13.398 12.171 -21.799 1.00 46.56 181 PRO A C 1
ATOM 1488 O O . PRO A 1 181 ? 13.758 13.348 -21.858 1.00 46.56 181 PRO A O 1
ATOM 1491 N N . ARG A 1 182 ? 14.110 11.243 -21.158 1.00 49.41 182 ARG A N 1
ATOM 1492 C CA . ARG A 1 182 ? 15.445 11.536 -20.645 1.00 49.41 182 ARG A CA 1
ATOM 1493 C C . ARG A 1 182 ? 16.374 11.596 -21.844 1.00 49.41 182 ARG A C 1
ATOM 1495 O O . ARG A 1 182 ? 16.567 10.588 -22.511 1.00 49.41 182 ARG A O 1
ATOM 1502 N N . THR A 1 183 ? 16.928 12.771 -22.104 1.00 53.19 183 THR A N 1
ATOM 1503 C CA . THR A 1 183 ? 18.017 12.947 -23.070 1.00 53.19 183 THR A CA 1
ATOM 1504 C C . THR A 1 183 ? 19.319 12.330 -22.560 1.00 53.19 183 THR A C 1
ATOM 1506 O O . THR A 1 183 ? 20.145 11.908 -23.360 1.00 53.19 183 THR A O 1
ATOM 1509 N N . ASP A 1 184 ? 19.462 12.204 -21.236 1.00 51.84 184 ASP A N 1
ATOM 1510 C CA . ASP A 1 184 ? 20.643 11.635 -20.593 1.00 51.84 184 ASP A CA 1
ATOM 1511 C C . ASP A 1 184 ? 20.357 10.205 -20.119 1.00 51.84 184 ASP A C 1
ATOM 1513 O O . ASP A 1 184 ? 19.605 9.959 -19.168 1.00 51.84 184 ASP A O 1
ATOM 1517 N N . SER A 1 185 ? 20.945 9.240 -20.820 1.00 61.44 185 SER A N 1
ATOM 1518 C CA . SER A 1 185 ? 20.930 7.830 -20.439 1.00 61.44 185 SER A CA 1
ATOM 1519 C C . SER A 1 185 ? 21.975 7.563 -19.356 1.00 61.44 185 SER A C 1
ATOM 1521 O O . SER A 1 185 ? 23.031 8.183 -19.364 1.00 61.44 185 SER A O 1
ATOM 1523 N N . ILE A 1 186 ? 21.749 6.582 -18.471 1.00 64.94 186 ILE A N 1
ATOM 1524 C CA . ILE A 1 186 ? 22.784 6.116 -17.521 1.00 64.94 186 ILE A CA 1
ATOM 1525 C C . ILE A 1 186 ? 24.083 5.714 -18.237 1.00 64.94 186 ILE A C 1
ATOM 1527 O O . ILE A 1 186 ? 25.152 5.755 -17.642 1.00 64.94 186 ILE A O 1
ATOM 1531 N N . LEU A 1 187 ? 23.986 5.397 -19.532 1.00 66.69 187 LEU A N 1
ATOM 1532 C CA . LEU A 1 187 ? 25.108 5.157 -20.430 1.00 66.69 187 LEU A CA 1
ATOM 1533 C C . LEU A 1 187 ? 26.125 6.302 -20.463 1.00 66.69 187 LEU A C 1
ATOM 1535 O O . LEU A 1 187 ? 27.311 6.024 -20.572 1.00 66.69 187 LEU A O 1
ATOM 1539 N N . SER A 1 188 ? 25.696 7.566 -20.343 1.00 67.00 188 SER A N 1
ATOM 1540 C CA . SER A 1 188 ? 26.617 8.713 -20.328 1.00 67.00 188 SER A CA 1
ATOM 1541 C C . SER A 1 188 ? 27.401 8.842 -19.020 1.00 67.00 188 SER A C 1
ATOM 1543 O O . SER A 1 188 ? 28.348 9.621 -18.951 1.00 67.00 188 SER A O 1
ATOM 1545 N N . LEU A 1 189 ? 27.009 8.091 -17.986 1.00 71.19 189 LEU A N 1
ATOM 1546 C CA . LEU A 1 189 ? 27.651 8.072 -16.672 1.00 71.19 189 LEU A CA 1
ATOM 1547 C C . LEU A 1 189 ? 28.585 6.870 -16.485 1.00 71.19 189 LEU A C 1
ATOM 1549 O O . LEU A 1 189 ? 29.243 6.784 -15.451 1.00 71.19 189 LEU A O 1
ATOM 1553 N N . LEU A 1 190 ? 28.615 5.934 -17.438 1.00 77.4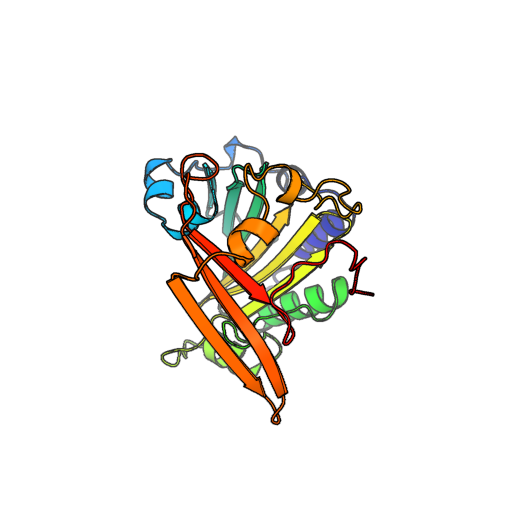4 190 LEU A N 1
ATOM 1554 C CA . LEU A 1 190 ? 29.525 4.793 -17.405 1.00 77.44 190 LEU A CA 1
ATOM 1555 C C . LEU A 1 190 ? 30.913 5.254 -17.854 1.00 77.44 190 LEU A C 1
ATOM 1557 O O . LEU A 1 190 ? 31.041 5.966 -18.849 1.00 77.44 190 LEU A O 1
ATOM 1561 N N . ASN A 1 191 ? 31.959 4.821 -17.153 1.00 80.81 191 ASN A N 1
ATOM 1562 C CA . ASN A 1 191 ? 33.340 5.104 -17.548 1.00 80.81 191 ASN A CA 1
ATOM 1563 C C . ASN A 1 191 ? 33.852 4.121 -18.614 1.00 80.81 191 ASN A C 1
ATOM 1565 O O . ASN A 1 191 ? 35.010 4.195 -19.028 1.00 80.81 191 ASN A O 1
ATOM 1569 N N . PHE A 1 192 ? 32.991 3.220 -19.091 1.00 75.88 192 PHE A N 1
ATOM 1570 C CA . PHE A 1 192 ? 33.280 2.268 -20.150 1.00 75.88 192 PHE A CA 1
ATOM 1571 C C . PHE A 1 192 ? 32.319 2.397 -21.336 1.00 75.88 192 PHE A C 1
ATOM 1573 O O . PHE A 1 192 ? 31.165 2.803 -21.207 1.00 75.88 192 PHE A O 1
ATOM 1580 N N . ASP A 1 193 ? 32.779 1.942 -22.499 1.00 79.06 193 ASP A N 1
ATOM 1581 C CA . ASP A 1 193 ? 31.941 1.741 -23.680 1.00 79.06 193 ASP A CA 1
ATOM 1582 C C . ASP A 1 193 ? 31.389 0.305 -23.689 1.00 79.06 193 ASP A C 1
ATOM 1584 O O . ASP A 1 193 ? 32.148 -0.671 -23.690 1.00 79.06 193 ASP A O 1
ATOM 1588 N N . ILE A 1 194 ? 30.059 0.170 -23.708 1.00 78.44 194 ILE A N 1
ATOM 1589 C CA . ILE A 1 194 ? 29.373 -1.129 -23.751 1.00 78.44 194 ILE A CA 1
ATOM 1590 C C . ILE A 1 194 ? 29.798 -1.948 -24.969 1.00 78.44 194 ILE A C 1
ATOM 1592 O O . ILE A 1 194 ? 29.983 -3.156 -24.839 1.00 78.44 194 ILE A O 1
ATOM 1596 N N . ASN A 1 195 ? 29.975 -1.330 -26.139 1.00 79.62 195 ASN A N 1
ATOM 1597 C CA . ASN A 1 195 ? 30.369 -2.060 -27.344 1.00 79.62 195 ASN A CA 1
ATOM 1598 C C . ASN A 1 195 ? 31.788 -2.622 -27.213 1.00 79.62 195 ASN A C 1
ATOM 1600 O O . ASN A 1 195 ? 32.040 -3.743 -27.658 1.00 79.62 195 ASN A O 1
ATOM 1604 N N . ASN A 1 196 ? 32.681 -1.908 -26.523 1.00 80.81 196 ASN A N 1
ATOM 1605 C CA . ASN A 1 196 ? 34.013 -2.423 -26.220 1.00 80.81 196 ASN A CA 1
ATOM 1606 C C . ASN A 1 196 ? 33.928 -3.650 -25.307 1.00 80.81 196 ASN A C 1
ATOM 1608 O O . ASN A 1 196 ? 34.522 -4.672 -25.631 1.00 80.81 196 ASN A O 1
ATOM 1612 N N . ILE A 1 197 ? 33.127 -3.618 -24.240 1.00 78.88 197 ILE A N 1
ATOM 1613 C CA . ILE A 1 197 ? 32.968 -4.778 -23.342 1.00 78.88 197 ILE A CA 1
ATOM 1614 C C . ILE A 1 197 ? 32.283 -5.952 -24.043 1.00 78.88 197 ILE A C 1
ATOM 1616 O O . ILE A 1 197 ? 32.664 -7.104 -23.851 1.00 78.88 197 ILE A O 1
ATOM 1620 N N . LEU A 1 198 ? 31.283 -5.685 -24.883 1.00 77.50 198 LEU A N 1
ATOM 1621 C CA . LEU A 1 198 ? 30.641 -6.723 -25.684 1.00 77.50 198 LEU A CA 1
ATOM 1622 C C . LEU A 1 198 ? 31.598 -7.309 -26.730 1.00 77.50 198 LEU A C 1
ATOM 1624 O O . LEU A 1 198 ? 31.400 -8.443 -27.146 1.00 77.50 198 LEU A O 1
ATOM 1628 N N . SER A 1 199 ? 32.654 -6.608 -27.141 1.00 79.62 199 SER A N 1
ATOM 1629 C CA . SER A 1 199 ? 33.690 -7.194 -28.001 1.00 79.62 199 SER A CA 1
ATOM 1630 C C . SER A 1 199 ? 34.645 -8.132 -27.249 1.00 79.62 199 SER A C 1
ATOM 1632 O O . SER A 1 199 ? 35.303 -8.965 -27.872 1.00 79.62 199 SER A O 1
ATOM 1634 N N . GLU A 1 200 ? 34.693 -8.043 -25.917 1.00 81.50 200 GLU A N 1
ATOM 1635 C CA . GLU A 1 200 ? 35.511 -8.919 -25.081 1.00 81.50 200 GLU A CA 1
ATOM 1636 C C . GLU A 1 200 ? 34.882 -10.312 -24.916 1.00 81.50 200 GLU A C 1
ATOM 1638 O O . GLU A 1 200 ? 33.706 -10.552 -25.224 1.00 81.50 200 GLU A O 1
ATOM 1643 N N . GLN A 1 201 ? 35.702 -11.255 -24.444 1.00 81.75 201 GLN A N 1
ATOM 1644 C CA . GLN A 1 201 ? 35.257 -12.604 -24.120 1.00 81.75 201 GLN A CA 1
ATOM 1645 C C . GLN A 1 201 ? 34.376 -12.570 -22.868 1.00 81.75 201 GLN A C 1
ATOM 1647 O O . GLN A 1 201 ? 34.819 -12.161 -21.797 1.00 81.75 201 GLN A O 1
ATOM 1652 N N . GLU A 1 202 ? 33.133 -13.025 -23.001 1.00 85.12 202 GLU A N 1
ATOM 1653 C CA . GLU A 1 202 ? 32.205 -13.107 -21.881 1.00 85.12 202 GLU A CA 1
ATOM 1654 C C . GLU A 1 202 ? 32.581 -14.209 -20.879 1.00 85.12 202 GLU A C 1
ATOM 1656 O O . GLU A 1 202 ? 33.012 -15.306 -21.242 1.00 85.12 202 GLU A O 1
ATOM 1661 N N . SER A 1 203 ? 32.350 -13.926 -19.600 1.00 87.44 203 SER A N 1
ATOM 1662 C CA . SER A 1 203 ? 32.491 -14.879 -18.496 1.00 87.44 203 SER A CA 1
ATOM 1663 C C . SER A 1 203 ? 31.349 -15.900 -18.491 1.00 87.44 203 SER A C 1
ATOM 1665 O O . SER A 1 203 ? 31.510 -17.021 -18.010 1.00 87.44 203 SER A O 1
ATOM 1667 N N . TYR A 1 204 ? 30.184 -15.524 -19.029 1.00 88.75 204 TYR A N 1
ATOM 1668 C CA . TYR A 1 204 ? 29.039 -16.412 -19.202 1.00 88.75 204 TYR A CA 1
ATOM 1669 C C . TYR A 1 204 ? 28.193 -15.999 -20.408 1.00 88.75 204 TYR A C 1
ATOM 1671 O O . TYR A 1 204 ? 27.975 -14.809 -20.650 1.00 88.75 204 TYR A O 1
ATOM 1679 N N . ARG A 1 205 ? 27.683 -17.004 -21.129 1.00 88.19 205 ARG A N 1
ATOM 1680 C CA . ARG A 1 205 ? 26.767 -16.844 -22.259 1.00 88.19 205 ARG A CA 1
ATOM 1681 C C . ARG A 1 205 ? 25.592 -17.804 -22.135 1.00 88.19 205 ARG A C 1
ATOM 1683 O O . ARG A 1 205 ? 25.795 -19.012 -22.032 1.00 88.19 205 ARG A O 1
ATOM 1690 N N . HIS A 1 206 ? 24.375 -17.282 -22.236 1.00 87.50 206 HIS A N 1
ATOM 1691 C CA . HIS A 1 206 ? 23.155 -18.082 -22.284 1.00 87.50 206 HIS A CA 1
ATOM 1692 C C . HIS A 1 206 ? 22.290 -17.681 -23.472 1.00 87.50 206 HIS A C 1
ATOM 1694 O O . HIS A 1 206 ? 22.087 -16.500 -23.723 1.00 87.50 206 HIS A O 1
ATOM 1700 N N . ILE A 1 207 ? 21.800 -18.665 -24.221 1.00 87.31 207 ILE A N 1
ATOM 1701 C CA . ILE A 1 207 ? 20.965 -18.450 -25.404 1.00 87.31 207 ILE A CA 1
ATOM 1702 C C . ILE A 1 207 ? 19.591 -19.028 -25.102 1.00 87.31 207 ILE A C 1
ATOM 1704 O O . ILE A 1 207 ? 19.485 -20.227 -24.845 1.00 87.31 207 ILE A O 1
ATOM 1708 N N . GLU A 1 208 ? 18.561 -18.197 -25.197 1.00 86.56 208 GLU A N 1
ATOM 1709 C CA . GLU A 1 208 ? 17.173 -18.640 -25.132 1.00 86.56 208 GLU A CA 1
ATOM 1710 C C . GLU A 1 208 ? 16.617 -18.775 -26.551 1.00 86.56 208 GLU A C 1
ATOM 1712 O O . GLU A 1 208 ? 16.683 -17.840 -27.356 1.00 86.56 208 GLU A O 1
ATOM 1717 N N . VAL A 1 209 ? 16.035 -19.935 -26.854 1.00 85.69 209 VAL A N 1
ATOM 1718 C CA . VAL A 1 209 ? 15.415 -20.229 -28.152 1.00 85.69 209 VAL A CA 1
ATOM 1719 C C . VAL A 1 209 ? 13.922 -20.474 -27.948 1.00 85.69 209 VAL A C 1
ATOM 1721 O O . VAL A 1 209 ? 13.539 -21.340 -27.166 1.00 85.69 209 VAL A O 1
ATOM 1724 N N . LYS A 1 210 ? 13.077 -19.741 -28.680 1.00 80.31 210 LYS A N 1
ATOM 1725 C CA . LYS A 1 210 ? 11.620 -19.943 -28.732 1.00 80.31 210 LYS A CA 1
ATOM 1726 C C . LYS A 1 210 ? 11.178 -20.093 -30.179 1.00 80.31 210 LYS A C 1
ATOM 1728 O O . LYS A 1 210 ? 11.627 -19.347 -31.040 1.00 80.31 210 LYS A O 1
ATOM 1733 N N . ASP A 1 211 ? 10.332 -21.084 -30.446 1.00 84.62 211 ASP A N 1
ATOM 1734 C CA . ASP A 1 211 ? 9.777 -21.351 -31.780 1.00 84.62 211 ASP A CA 1
ATOM 1735 C C . ASP A 1 211 ? 10.844 -21.476 -32.887 1.00 84.62 211 ASP A C 1
ATOM 1737 O O . ASP A 1 211 ? 10.661 -21.037 -34.017 1.00 84.62 211 ASP A O 1
ATOM 1741 N N . SER A 1 212 ? 11.981 -22.104 -32.564 1.00 80.06 212 SER A N 1
ATOM 1742 C CA . SER A 1 212 ? 13.151 -22.261 -33.452 1.00 80.06 212 SER A CA 1
ATOM 1743 C C . SER A 1 212 ? 13.881 -20.960 -33.828 1.00 80.06 212 SER A C 1
ATOM 1745 O O . SER A 1 212 ? 14.767 -20.987 -34.682 1.00 80.06 212 SER A O 1
ATOM 1747 N N . ALA A 1 213 ? 13.572 -19.841 -33.169 1.00 80.31 213 ALA A N 1
ATOM 1748 C CA . ALA A 1 213 ? 14.291 -18.577 -33.286 1.00 80.31 213 ALA A CA 1
ATOM 1749 C C . ALA A 1 213 ? 14.986 -18.219 -31.963 1.00 80.31 213 ALA A C 1
ATOM 1751 O O . ALA A 1 213 ? 14.488 -18.514 -30.876 1.00 80.31 213 ALA A O 1
ATOM 1752 N N . VAL A 1 214 ? 16.154 -17.573 -32.040 1.00 78.50 214 VAL A N 1
ATOM 1753 C CA . VAL A 1 214 ? 16.811 -17.018 -30.846 1.00 78.50 214 VAL A CA 1
ATOM 1754 C C . VAL A 1 214 ? 15.936 -15.888 -30.314 1.00 78.50 214 VAL A C 1
ATOM 1756 O O . VAL A 1 214 ? 15.774 -14.868 -30.979 1.00 78.50 214 VAL A O 1
ATOM 1759 N N . ALA A 1 215 ? 15.369 -16.082 -29.126 1.00 80.88 215 ALA A N 1
ATOM 1760 C CA . ALA A 1 215 ? 14.564 -15.073 -28.453 1.00 80.88 215 ALA A CA 1
ATOM 1761 C C . ALA A 1 215 ? 15.466 -13.986 -27.859 1.00 80.88 215 ALA A C 1
ATOM 1763 O O . ALA A 1 215 ? 15.194 -12.797 -28.017 1.00 80.88 215 ALA A O 1
ATOM 1764 N N . PHE A 1 216 ? 16.550 -14.395 -27.193 1.00 83.44 216 PHE A N 1
ATOM 1765 C CA . PHE A 1 216 ? 17.594 -13.499 -26.706 1.00 83.44 216 PHE A CA 1
ATOM 1766 C C . PHE A 1 216 ? 18.886 -14.255 -26.377 1.00 83.44 216 PHE A C 1
ATOM 1768 O O . PHE A 1 216 ? 18.902 -15.479 -26.233 1.00 83.44 216 PHE A O 1
ATOM 1775 N N . VAL A 1 217 ? 19.967 -13.495 -26.216 1.00 82.88 217 VAL A N 1
ATOM 1776 C CA . VAL A 1 217 ? 21.244 -13.968 -25.683 1.00 82.88 217 VAL A CA 1
ATOM 1777 C C . VAL A 1 217 ? 21.630 -13.114 -24.481 1.00 82.88 217 VAL A C 1
ATOM 1779 O O . VAL A 1 217 ? 21.710 -11.893 -24.592 1.00 82.88 217 VAL A O 1
ATOM 1782 N N . ASP A 1 218 ? 21.881 -13.758 -23.347 1.00 85.62 218 ASP A N 1
ATOM 1783 C CA . ASP A 1 218 ? 22.447 -13.133 -22.156 1.00 85.62 218 ASP A CA 1
ATOM 1784 C C . ASP A 1 218 ? 23.969 -13.281 -22.162 1.00 85.62 218 ASP A C 1
ATOM 1786 O O . ASP A 1 218 ? 24.499 -14.385 -22.319 1.00 85.62 218 ASP A O 1
ATOM 1790 N N . TYR A 1 219 ? 24.657 -12.167 -21.949 1.00 84.94 219 TYR A N 1
ATOM 1791 C CA . TYR A 1 219 ? 26.097 -12.070 -21.767 1.00 84.94 219 TYR A CA 1
ATOM 1792 C C . TYR A 1 219 ? 26.390 -11.556 -20.364 1.00 84.94 219 TYR A C 1
ATOM 1794 O O . TYR A 1 219 ? 25.748 -10.615 -19.897 1.00 84.94 219 TYR A O 1
ATOM 1802 N N . VAL A 1 220 ? 27.384 -12.141 -19.706 1.00 89.00 220 VAL A N 1
ATOM 1803 C CA . VAL A 1 220 ? 27.957 -11.600 -18.472 1.00 89.00 220 VAL A CA 1
ATOM 1804 C C . VAL A 1 220 ? 29.431 -11.354 -18.721 1.00 89.00 220 VAL A C 1
ATOM 1806 O O . VAL A 1 220 ? 30.179 -12.296 -18.983 1.00 89.00 220 VAL A O 1
ATOM 1809 N N . CYS A 1 221 ? 29.844 -10.098 -18.632 1.00 87.56 221 CYS A N 1
ATOM 1810 C CA . CYS A 1 221 ? 31.223 -9.676 -18.822 1.00 87.56 221 CYS A CA 1
ATOM 1811 C C . CYS A 1 221 ? 31.765 -9.100 -17.514 1.00 87.56 221 CYS A C 1
ATOM 1813 O O . CYS A 1 221 ? 31.078 -8.348 -16.819 1.00 87.56 221 CYS A O 1
ATOM 1815 N N . SER A 1 222 ? 33.005 -9.440 -17.183 1.00 87.56 222 SER A N 1
ATOM 1816 C CA . SER A 1 222 ? 33.721 -8.791 -16.087 1.00 87.56 222 SER A CA 1
ATOM 1817 C C . SER A 1 222 ? 34.222 -7.420 -16.533 1.00 87.56 222 SER A C 1
ATOM 1819 O O . SER A 1 222 ? 34.711 -7.262 -17.649 1.00 87.56 222 SER A O 1
ATOM 1821 N N . LEU A 1 223 ? 34.107 -6.428 -15.658 1.00 84.38 223 LEU A N 1
ATOM 1822 C CA . LEU A 1 223 ? 34.622 -5.086 -15.887 1.00 84.38 223 LEU A CA 1
ATOM 1823 C C . LEU A 1 223 ? 36.093 -5.024 -15.470 1.00 84.38 223 LEU A C 1
ATOM 1825 O O . LEU A 1 223 ? 36.467 -5.541 -14.417 1.00 84.38 223 LEU A O 1
ATOM 1829 N N . ARG A 1 224 ? 36.935 -4.382 -16.290 1.00 82.44 224 ARG A N 1
ATOM 1830 C CA . ARG A 1 224 ? 38.366 -4.205 -15.979 1.00 82.44 224 ARG A CA 1
ATOM 1831 C C . ARG A 1 224 ? 38.581 -3.327 -14.747 1.00 82.44 224 ARG A C 1
ATOM 1833 O O . ARG A 1 224 ? 39.479 -3.591 -13.953 1.00 82.44 224 ARG A O 1
ATOM 1840 N N . GLU A 1 225 ? 37.742 -2.310 -14.592 1.00 85.12 225 GLU A N 1
ATOM 1841 C CA . GLU A 1 225 ? 37.694 -1.427 -13.430 1.00 85.12 225 GLU A CA 1
ATOM 1842 C C . GLU A 1 225 ? 36.270 -1.393 -12.876 1.00 85.12 225 GLU A C 1
ATOM 1844 O O . GLU A 1 225 ? 35.301 -1.552 -13.619 1.00 85.12 225 GLU A O 1
ATOM 1849 N N . LYS A 1 226 ? 36.140 -1.206 -11.558 1.00 85.06 226 LYS A N 1
ATOM 1850 C CA . LYS A 1 226 ? 34.827 -1.133 -10.915 1.00 85.06 226 LYS A CA 1
ATOM 1851 C C . LYS A 1 226 ? 34.124 0.164 -11.279 1.00 85.06 226 LYS A C 1
ATOM 1853 O O . LYS A 1 226 ? 34.613 1.238 -10.934 1.00 85.06 226 LYS A O 1
ATOM 1858 N N . GLU A 1 227 ? 32.922 0.066 -11.829 1.00 80.69 227 GLU A N 1
ATOM 1859 C CA . GLU A 1 227 ? 32.059 1.231 -11.970 1.00 80.69 227 GLU A CA 1
ATOM 1860 C C . GLU A 1 227 ? 31.528 1.687 -10.619 1.00 80.69 227 GLU A C 1
ATOM 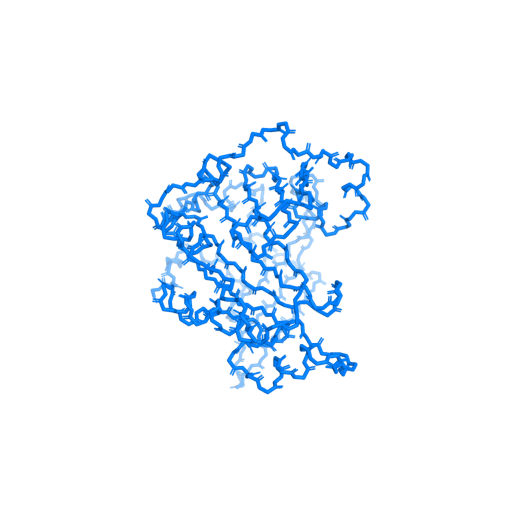1862 O O . GLU A 1 227 ? 31.110 0.882 -9.776 1.00 80.69 227 GLU A O 1
ATOM 1867 N N . PHE A 1 228 ? 31.567 3.003 -10.407 1.00 80.75 228 PHE A N 1
ATOM 1868 C CA . PHE A 1 228 ? 31.185 3.650 -9.148 1.00 80.75 228 PHE A CA 1
ATOM 1869 C C . PHE A 1 228 ? 31.886 3.053 -7.909 1.00 80.75 228 PHE A C 1
ATOM 1871 O O . PHE A 1 228 ? 31.379 3.150 -6.793 1.00 80.75 228 PHE A O 1
ATOM 1878 N N . GLY A 1 229 ? 33.037 2.393 -8.098 1.00 80.62 229 GLY A N 1
ATOM 1879 C CA . GLY A 1 229 ? 33.780 1.693 -7.047 1.00 80.62 229 GLY A CA 1
ATOM 1880 C C . GLY A 1 229 ? 33.118 0.416 -6.510 1.00 80.62 229 GLY A C 1
ATOM 1881 O O . GLY A 1 229 ? 33.676 -0.218 -5.613 1.00 80.62 229 GLY A O 1
ATOM 1882 N N . LEU A 1 230 ? 31.959 0.014 -7.043 1.00 83.31 230 LEU A N 1
ATOM 1883 C CA . LEU A 1 230 ? 31.136 -1.064 -6.485 1.00 83.31 230 LEU A CA 1
ATOM 1884 C C . LEU A 1 230 ? 30.833 -2.181 -7.486 1.00 83.31 230 LEU A C 1
ATOM 1886 O O . LEU A 1 230 ? 30.825 -3.343 -7.089 1.00 83.31 230 LEU A O 1
ATOM 1890 N N . PHE A 1 231 ? 30.610 -1.856 -8.760 1.00 84.88 231 PHE A N 1
ATOM 1891 C CA . PHE A 1 231 ? 30.142 -2.818 -9.758 1.00 84.88 231 PHE A CA 1
ATOM 1892 C C . PHE A 1 231 ? 31.299 -3.308 -10.629 1.00 84.88 231 PHE A C 1
ATOM 1894 O O . PHE A 1 231 ? 31.928 -2.514 -11.315 1.00 84.88 231 PHE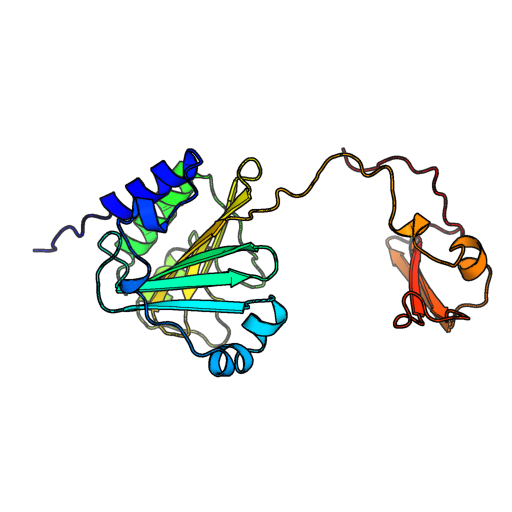 A O 1
ATOM 1901 N N . ASP A 1 232 ? 31.576 -4.610 -10.622 1.00 88.19 232 ASP A N 1
ATOM 1902 C CA . ASP A 1 232 ? 32.634 -5.270 -11.410 1.00 88.19 232 ASP A CA 1
ATOM 1903 C C . ASP A 1 232 ? 32.093 -6.230 -12.480 1.00 88.19 232 ASP A C 1
ATOM 1905 O O . ASP A 1 232 ? 32.865 -6.890 -13.177 1.00 88.19 232 ASP A O 1
ATOM 1909 N N . VAL A 1 233 ? 30.772 -6.316 -12.638 1.00 87.19 233 VAL A N 1
ATOM 1910 C CA . VAL A 1 233 ? 30.122 -7.220 -13.590 1.00 87.19 233 VAL A CA 1
ATOM 1911 C C . VAL A 1 233 ? 29.042 -6.480 -14.365 1.00 87.19 233 VAL A C 1
ATOM 1913 O O . VAL A 1 233 ? 28.180 -5.822 -13.784 1.00 87.19 233 VAL A O 1
ATOM 1916 N N . LEU A 1 234 ? 29.060 -6.650 -15.685 1.00 84.56 234 LEU A N 1
ATOM 1917 C CA . LEU A 1 234 ? 28.016 -6.202 -16.593 1.00 84.56 234 LEU A CA 1
ATOM 1918 C C . LEU A 1 234 ? 27.236 -7.414 -17.111 1.00 84.56 234 LEU A C 1
ATOM 1920 O O . LEU A 1 234 ? 27.809 -8.302 -17.739 1.00 84.56 234 LEU A O 1
ATOM 1924 N N . ALA A 1 235 ? 25.923 -7.427 -16.885 1.00 87.50 235 ALA A N 1
ATOM 1925 C CA . ALA A 1 235 ? 25.008 -8.388 -17.493 1.00 87.50 235 ALA A CA 1
ATOM 1926 C C . ALA A 1 235 ? 24.184 -7.692 -18.587 1.00 87.50 235 ALA A C 1
ATOM 1928 O O . ALA A 1 235 ? 23.492 -6.712 -18.310 1.00 87.50 235 ALA A O 1
ATOM 1929 N N . VAL A 1 236 ? 24.253 -8.190 -19.824 1.00 82.88 236 VAL A N 1
ATOM 1930 C CA . VAL A 1 236 ? 23.553 -7.626 -20.990 1.00 82.88 236 VAL A CA 1
ATOM 1931 C C . VAL A 1 236 ? 22.695 -8.694 -21.650 1.00 82.88 236 VAL A C 1
ATOM 1933 O O . VAL A 1 236 ? 23.185 -9.776 -21.961 1.00 82.88 236 VAL A O 1
ATOM 1936 N N . ARG A 1 237 ? 21.433 -8.360 -21.933 1.00 84.00 237 ARG A N 1
ATOM 1937 C CA . ARG A 1 237 ? 20.537 -9.167 -22.767 1.00 84.00 237 ARG A CA 1
ATOM 1938 C C . ARG A 1 237 ? 20.415 -8.542 -24.149 1.00 84.00 237 ARG A C 1
ATOM 1940 O O . ARG A 1 237 ? 19.978 -7.400 -24.265 1.00 84.00 237 ARG A O 1
ATOM 1947 N N . ILE A 1 238 ? 20.756 -9.296 -25.188 1.00 81.31 238 ILE A N 1
ATOM 1948 C CA . ILE A 1 238 ? 20.620 -8.878 -26.584 1.00 81.31 238 ILE A CA 1
ATOM 1949 C C . ILE A 1 238 ? 19.472 -9.652 -27.227 1.00 81.31 238 ILE A C 1
ATOM 1951 O O . ILE A 1 238 ? 19.479 -10.882 -27.271 1.00 81.31 238 ILE A O 1
ATOM 1955 N N . PHE A 1 239 ? 18.485 -8.922 -27.741 1.00 76.12 239 PHE A N 1
ATOM 1956 C CA . PHE A 1 239 ? 17.363 -9.473 -28.497 1.00 76.12 239 PHE A CA 1
ATOM 1957 C C . PHE A 1 239 ? 17.743 -9.523 -29.979 1.00 76.12 239 PHE A C 1
ATOM 1959 O O . PHE A 1 239 ? 17.507 -8.578 -30.726 1.00 76.12 239 PHE A O 1
ATOM 1966 N N . GLY A 1 240 ? 18.413 -10.598 -30.390 1.00 66.69 240 GLY A N 1
ATOM 1967 C CA . GLY A 1 240 ? 18.894 -10.766 -31.760 1.00 66.69 240 GLY A CA 1
ATOM 1968 C C . GLY A 1 240 ? 20.070 -11.733 -31.859 1.00 66.69 240 GLY A C 1
ATOM 1969 O O . GLY A 1 240 ? 20.504 -12.322 -30.870 1.00 66.69 240 GLY A O 1
ATOM 1970 N N . ASN A 1 241 ? 20.584 -11.908 -33.075 1.00 62.53 241 ASN A N 1
ATOM 1971 C CA . ASN A 1 241 ? 21.706 -12.802 -33.382 1.00 62.53 241 ASN A CA 1
ATOM 1972 C C . ASN A 1 241 ? 23.057 -12.075 -33.534 1.00 62.53 241 ASN A C 1
ATOM 1974 O O . ASN A 1 241 ? 24.086 -12.738 -33.664 1.00 62.53 241 ASN A O 1
ATOM 1978 N N . THR A 1 242 ? 23.077 -10.741 -33.495 1.00 65.31 242 THR A N 1
ATOM 1979 C CA . THR A 1 242 ? 24.287 -9.914 -33.591 1.00 65.31 242 THR A CA 1
ATOM 1980 C C . THR A 1 242 ? 24.678 -9.349 -32.228 1.00 65.31 242 THR A C 1
ATOM 1982 O O . THR A 1 242 ? 23.874 -8.704 -31.560 1.00 65.31 242 THR A O 1
ATOM 1985 N N . LYS A 1 243 ? 25.932 -9.566 -31.813 1.00 66.88 243 LYS A N 1
ATOM 1986 C CA . LYS A 1 243 ? 26.510 -9.040 -30.564 1.00 66.88 243 LYS A CA 1
ATOM 1987 C C . LYS A 1 243 ? 26.858 -7.551 -30.727 1.00 66.88 243 LYS A C 1
ATOM 1989 O O . LYS A 1 243 ? 28.025 -7.197 -30.841 1.00 66.88 243 LYS A O 1
ATOM 1994 N N . SER A 1 244 ? 25.847 -6.691 -30.812 1.00 65.69 244 SER A N 1
ATOM 1995 C CA . SER A 1 244 ? 26.011 -5.242 -30.989 1.00 65.69 244 SER A CA 1
ATOM 1996 C C . SER A 1 244 ? 24.972 -4.470 -30.186 1.00 65.69 244 SER A C 1
ATOM 1998 O O . SER A 1 244 ? 23.803 -4.854 -30.167 1.00 65.69 244 SER A O 1
ATOM 2000 N N . PHE A 1 245 ? 25.385 -3.369 -29.560 1.00 64.69 245 PHE A N 1
ATOM 2001 C CA . PHE A 1 245 ? 24.485 -2.430 -28.901 1.00 64.69 245 PHE A CA 1
ATOM 2002 C C . PHE A 1 245 ? 24.315 -1.190 -29.788 1.00 64.69 245 PHE A C 1
ATOM 2004 O O . PHE A 1 245 ? 25.233 -0.377 -29.916 1.00 64.69 245 PHE A O 1
ATOM 2011 N N . ASP A 1 246 ? 23.151 -1.073 -30.428 1.00 60.25 246 ASP A N 1
ATOM 2012 C CA . ASP A 1 246 ? 22.804 0.068 -31.274 1.00 60.25 246 ASP A CA 1
ATOM 2013 C C . ASP A 1 246 ? 22.001 1.099 -30.469 1.00 60.25 246 ASP A C 1
ATOM 2015 O O . ASP A 1 246 ? 20.894 0.824 -30.004 1.00 60.25 246 ASP A O 1
ATOM 2019 N N . GLN A 1 247 ? 22.575 2.290 -30.288 1.00 54.59 247 GLN A N 1
ATOM 2020 C CA . GLN A 1 247 ? 21.922 3.410 -29.604 1.00 54.59 247 GLN A CA 1
ATOM 2021 C C . GLN A 1 247 ? 20.890 4.130 -30.487 1.00 54.59 247 GLN A C 1
ATOM 2023 O O . GLN A 1 247 ? 20.158 4.973 -29.978 1.00 54.59 247 GLN A O 1
ATOM 2028 N N . SER A 1 248 ? 20.815 3.811 -31.784 1.00 48.06 248 SER A N 1
ATOM 2029 C CA . SER A 1 248 ? 19.874 4.426 -32.730 1.00 48.06 248 SER A CA 1
ATOM 2030 C C . SER A 1 248 ? 18.461 3.832 -32.688 1.00 48.06 248 SER A C 1
ATOM 2032 O O . SER A 1 248 ? 17.584 4.284 -33.424 1.00 48.06 248 SER A O 1
ATOM 2034 N N . VAL A 1 249 ? 18.201 2.855 -31.809 1.00 41.47 249 VAL A N 1
ATOM 2035 C CA . VAL A 1 249 ? 16.842 2.354 -31.570 1.00 41.47 249 VAL A CA 1
ATOM 2036 C C . VAL A 1 249 ? 16.086 3.351 -30.690 1.00 41.47 249 VAL A C 1
ATOM 2038 O O . VAL A 1 249 ? 15.945 3.182 -29.477 1.00 41.47 249 VAL A O 1
ATOM 2041 N N . ASP A 1 250 ? 15.597 4.406 -31.336 1.00 35.31 250 ASP A N 1
ATOM 2042 C CA . ASP A 1 250 ? 14.579 5.300 -30.804 1.00 35.31 250 ASP A CA 1
ATOM 2043 C C . ASP A 1 250 ? 13.343 4.485 -30.390 1.00 35.31 250 ASP A C 1
ATOM 2045 O O . ASP A 1 250 ? 12.713 3.791 -31.189 1.00 35.31 250 ASP A O 1
ATOM 2049 N N . THR A 1 251 ? 13.014 4.578 -29.101 1.00 38.41 251 THR A N 1
ATOM 2050 C CA . THR A 1 251 ? 11.670 4.425 -28.524 1.00 38.41 251 THR A CA 1
ATOM 2051 C C . THR A 1 251 ? 10.738 3.415 -29.207 1.00 38.41 251 THR A C 1
ATOM 2053 O O . THR A 1 251 ? 9.862 3.785 -29.983 1.00 38.41 251 THR A O 1
ATOM 2056 N N . CYS A 1 252 ? 10.821 2.141 -28.825 1.00 27.53 252 CYS A N 1
ATOM 2057 C CA . CYS A 1 252 ? 9.721 1.197 -29.040 1.00 27.53 252 CYS A CA 1
ATOM 2058 C C . CYS A 1 252 ? 8.960 0.965 -27.736 1.00 27.53 252 CYS A C 1
ATOM 2060 O O . CYS A 1 252 ? 9.184 -0.044 -27.084 1.00 27.53 252 CYS A O 1
ATOM 2062 N N . PHE A 1 253 ? 8.075 1.900 -27.377 1.00 26.06 253 PHE A N 1
ATOM 2063 C CA . PHE A 1 253 ? 6.832 1.641 -26.637 1.00 26.06 253 PHE A CA 1
ATOM 2064 C C . PHE A 1 253 ? 5.861 2.798 -26.924 1.00 26.06 253 PHE A C 1
ATOM 2066 O O . PHE A 1 253 ? 5.911 3.839 -26.269 1.00 26.06 253 PHE A O 1
ATOM 2073 N N . SER A 1 254 ? 5.017 2.615 -27.941 1.00 30.89 254 SER A N 1
ATOM 2074 C CA . SER A 1 254 ? 3.729 3.303 -28.107 1.00 30.89 254 SER A CA 1
ATOM 2075 C C . SER A 1 254 ? 2.622 2.400 -27.585 1.00 30.89 254 SER A C 1
ATOM 2077 O O . SER A 1 254 ? 2.660 1.211 -27.986 1.00 30.89 254 SER A O 1
#

Secondary structure (DSSP, 8-state):
-------HHHHHHHHHHHTT---HHHHTT--GGG-EEPPHHHHHT-HHHHHTTEEEEEEEEEEEETTTEEEEEEEEETTS-EEEEEEEE---HHHHHHHHHHHHHHH-S-B--TTT-B-TT-HHHHHHHHTT---TTPPPEEEEEEEGGGTEEEEEEEETTTTTEEEEEEEE-SS----S--SS-GGGG-SS-HHHHHHSPPSEEEEEEETTEEEEEEEEEEEEEEETTTEEEEEEEESSSS----TT------

Organism: NCBI:txid1610492

Sequence (254 aa):
MLSSISTAPIFTLIDIVKHGNTDILTLLNLSETDFFHVPFEEILNSSNDVSFGVNQIRERYNKPIACIFNHFVVKHYDSNDKEYYFIAHTKDLSLISRMFNKLCSEFGGGAYNEYKSVSFYKKDKVLKLTAGVVEDGDLPFSHFWFQHEMGITYKMSYLQHPFQQLQFMIRVNQRMPNRAPRTDSILSLLNFDINNILSEQESYRHIEVKDSAVAFVDYVCSLREKEFGLFDVLAVRIFGNTKSFDQSVDTCFS